Protein AF-A0AA38FS09-F1 (afdb_monomer_lite)

Structure (mmCIF, N/CA/C/O backbone):
data_AF-A0AA38FS09-F1
#
_entry.id   AF-A0AA38FS09-F1
#
loop_
_atom_site.group_PDB
_atom_site.id
_atom_site.type_symbol
_atom_site.label_atom_id
_atom_site.label_alt_id
_atom_site.label_comp_id
_atom_site.label_asym_id
_atom_site.label_entity_id
_atom_site.label_seq_id
_atom_site.pdbx_PDB_ins_code
_atom_site.Cartn_x
_atom_site.Cartn_y
_atom_site.Cartn_z
_atom_site.occupancy
_atom_site.B_iso_or_equiv
_atom_site.auth_seq_id
_atom_site.auth_comp_id
_atom_site.auth_asym_id
_atom_site.auth_atom_id
_atom_site.pdbx_PDB_model_num
ATOM 1 N N . THR A 1 1 ? 41.201 16.207 -33.630 1.00 35.94 1 THR A N 1
ATOM 2 C CA . THR A 1 1 ? 41.699 15.392 -32.500 1.00 35.94 1 THR A CA 1
ATOM 3 C C . THR A 1 1 ? 40.948 14.075 -32.525 1.00 35.94 1 THR A C 1
ATOM 5 O O . THR A 1 1 ? 39.749 14.076 -32.287 1.00 35.94 1 THR A O 1
ATOM 8 N N . LYS A 1 2 ? 41.581 12.977 -32.962 1.00 29.02 2 LYS A N 1
ATOM 9 C CA . LYS A 1 2 ? 40.953 11.645 -32.930 1.00 29.02 2 LYS A CA 1
ATOM 10 C C . LYS A 1 2 ? 41.025 11.153 -31.488 1.00 29.02 2 LYS A C 1
ATOM 12 O O . LYS A 1 2 ? 42.117 10.882 -31.005 1.00 29.02 2 LYS A O 1
ATOM 17 N N . TYR A 1 3 ? 39.890 11.094 -30.799 1.00 37.50 3 TYR A N 1
ATOM 18 C CA . TYR A 1 3 ? 39.812 10.456 -29.490 1.00 37.50 3 TYR A CA 1
ATOM 19 C C . TYR A 1 3 ? 40.022 8.951 -29.692 1.00 37.50 3 TYR A C 1
ATOM 21 O O . TYR A 1 3 ? 39.142 8.259 -30.200 1.00 37.50 3 TYR A O 1
ATOM 29 N N . GLY A 1 4 ? 41.225 8.467 -29.378 1.00 34.97 4 GLY A N 1
ATOM 30 C CA . GLY A 1 4 ? 41.538 7.044 -29.356 1.00 34.97 4 GLY A CA 1
ATOM 31 C C . GLY A 1 4 ? 40.827 6.403 -28.172 1.00 34.97 4 GLY A C 1
ATOM 32 O O . GLY A 1 4 ? 41.301 6.494 -27.046 1.00 34.97 4 GLY A O 1
ATOM 33 N N . CYS A 1 5 ? 39.666 5.795 -28.411 1.00 43.59 5 CYS A N 1
ATOM 34 C CA . CYS A 1 5 ? 39.076 4.872 -27.446 1.00 43.59 5 CYS A CA 1
ATOM 35 C C . CYS A 1 5 ? 39.876 3.570 -27.493 1.00 43.59 5 CYS A C 1
ATOM 37 O O . CYS A 1 5 ? 39.522 2.639 -28.213 1.00 43.59 5 CYS A O 1
ATOM 39 N N . GLU A 1 6 ? 40.988 3.527 -26.765 1.00 41.22 6 GLU A N 1
ATOM 40 C CA . GLU A 1 6 ? 41.698 2.280 -26.513 1.00 41.22 6 GLU A CA 1
ATOM 41 C C . GLU A 1 6 ? 40.953 1.474 -25.446 1.00 41.22 6 GLU A C 1
ATOM 43 O O . GLU A 1 6 ? 40.481 1.992 -24.432 1.00 41.22 6 GLU A O 1
ATOM 48 N N . ARG A 1 7 ? 40.807 0.178 -25.713 1.00 41.72 7 ARG A N 1
ATOM 49 C CA . ARG A 1 7 ? 40.156 -0.783 -24.826 1.00 41.72 7 ARG A CA 1
ATOM 50 C C . ARG A 1 7 ? 41.040 -0.959 -23.590 1.00 41.72 7 ARG A C 1
ATOM 52 O O . ARG A 1 7 ? 42.171 -1.407 -23.736 1.00 41.72 7 ARG A O 1
ATOM 59 N N . ILE A 1 8 ? 40.546 -0.638 -22.392 1.00 52.41 8 ILE A N 1
ATOM 60 C CA . ILE A 1 8 ? 41.299 -0.860 -21.146 1.00 52.41 8 ILE A CA 1
ATOM 61 C C . ILE A 1 8 ? 41.302 -2.371 -20.852 1.00 52.41 8 ILE A C 1
ATOM 63 O O . ILE A 1 8 ? 40.232 -2.923 -20.553 1.00 52.41 8 ILE A O 1
ATOM 67 N N . PRO A 1 9 ? 42.454 -3.064 -20.932 1.00 39.12 9 PRO A N 1
ATOM 68 C CA . PRO A 1 9 ? 42.538 -4.486 -20.610 1.00 39.12 9 PRO A CA 1
ATOM 69 C C . PRO A 1 9 ? 42.157 -4.705 -19.138 1.00 39.12 9 PRO A C 1
ATOM 71 O O . PRO A 1 9 ? 42.524 -3.903 -18.285 1.00 39.12 9 PRO A O 1
ATOM 74 N N . ASN A 1 10 ? 41.421 -5.778 -18.832 1.00 43.34 10 ASN A N 1
ATOM 75 C CA . ASN A 1 10 ? 40.881 -6.111 -17.498 1.00 43.34 10 ASN A CA 1
ATOM 76 C C . ASN A 1 10 ? 39.724 -5.234 -16.976 1.00 43.34 10 ASN A C 1
ATOM 78 O O . ASN A 1 10 ? 39.315 -5.390 -15.824 1.00 43.34 10 ASN A O 1
ATOM 82 N N . SER A 1 11 ? 39.137 -4.356 -17.797 1.00 52.09 11 SER A N 1
ATOM 83 C CA . SER A 1 11 ? 37.862 -3.720 -17.435 1.00 52.09 11 SER A CA 1
ATOM 84 C C . SER A 1 11 ? 36.717 -4.742 -17.521 1.00 52.09 11 SER A C 1
ATOM 86 O O . SER A 1 11 ? 36.547 -5.429 -18.531 1.00 52.09 11 SER A O 1
ATOM 88 N N . ARG A 1 12 ? 35.960 -4.893 -16.425 1.00 48.75 12 ARG A N 1
ATOM 89 C CA . ARG A 1 12 ? 34.797 -5.794 -16.342 1.00 48.75 12 ARG A CA 1
ATOM 90 C C . ARG A 1 12 ? 33.833 -5.510 -17.500 1.00 48.75 12 ARG A C 1
ATOM 92 O O . ARG A 1 12 ? 33.643 -4.354 -17.872 1.00 48.75 12 ARG A O 1
ATOM 99 N N . SER A 1 13 ? 33.226 -6.558 -18.055 1.00 54.25 13 SER A N 1
ATOM 100 C CA . SER A 1 13 ? 32.167 -6.482 -19.068 1.00 54.25 13 SER A CA 1
ATOM 101 C C . SER A 1 13 ? 31.002 -5.649 -18.535 1.00 54.25 13 SER A C 1
ATOM 103 O O . SER A 1 13 ? 30.185 -6.123 -17.746 1.00 54.25 13 SER A O 1
ATOM 105 N N . LEU A 1 14 ? 30.980 -4.371 -18.906 1.00 55.97 14 LEU A N 1
ATOM 106 C CA . LEU A 1 14 ? 29.965 -3.425 -18.472 1.00 55.97 14 LEU A CA 1
ATOM 107 C C . LEU A 1 14 ? 28.802 -3.537 -19.456 1.00 55.97 14 LEU A C 1
ATOM 109 O O . LEU A 1 14 ? 28.908 -3.080 -20.591 1.00 55.97 14 LEU A O 1
ATOM 113 N N . HIS A 1 15 ? 27.730 -4.213 -19.052 1.00 57.59 15 HIS A N 1
ATOM 114 C CA . HIS A 1 15 ? 26.522 -4.324 -19.866 1.00 57.59 15 HIS A CA 1
ATOM 115 C C . HIS A 1 15 ? 25.794 -2.979 -19.885 1.00 57.59 15 HIS A C 1
ATOM 117 O O . HIS A 1 15 ? 25.591 -2.359 -18.840 1.00 57.59 15 HIS A O 1
ATOM 123 N N . SER A 1 16 ? 25.405 -2.526 -21.074 1.00 64.75 16 SER A N 1
ATOM 124 C CA . SER A 1 16 ? 24.558 -1.344 -21.231 1.00 64.75 16 SER A CA 1
ATOM 125 C C . SER A 1 16 ? 23.113 -1.765 -21.429 1.00 64.75 16 SER A C 1
ATOM 127 O O . SER A 1 16 ? 22.844 -2.687 -22.196 1.00 64.75 16 SER A O 1
ATOM 129 N N . LEU A 1 17 ? 22.196 -1.047 -20.786 1.00 63.66 17 LEU A N 1
ATOM 130 C CA . LEU A 1 17 ? 20.755 -1.248 -20.891 1.00 63.66 17 LEU A CA 1
ATOM 131 C C . LEU A 1 17 ? 20.111 0.002 -21.490 1.00 63.66 17 LEU A C 1
ATOM 133 O O . LEU A 1 17 ? 20.422 1.121 -21.083 1.00 63.66 17 LEU A O 1
ATOM 137 N N . MET A 1 18 ? 19.206 -0.200 -22.441 1.00 66.31 18 MET A N 1
ATOM 138 C CA . MET A 1 18 ? 18.333 0.840 -22.975 1.00 66.31 18 MET A CA 1
ATOM 139 C C . MET A 1 18 ? 16.893 0.331 -22.961 1.00 66.31 18 MET A C 1
ATOM 141 O O . MET A 1 18 ? 16.600 -0.738 -23.502 1.00 66.31 18 MET A O 1
ATOM 145 N N . THR A 1 19 ? 16.001 1.102 -22.347 1.00 57.88 19 THR A N 1
ATOM 146 C CA . THR A 1 19 ? 14.561 0.843 -22.357 1.00 57.88 19 THR A CA 1
ATOM 147 C C . THR A 1 19 ? 13.942 1.471 -23.606 1.00 57.88 19 THR A C 1
ATOM 149 O O . THR A 1 19 ? 14.277 2.600 -23.969 1.00 57.88 19 THR A O 1
ATOM 152 N N . MET A 1 20 ? 13.076 0.728 -24.298 1.00 56.00 20 MET A N 1
ATOM 153 C CA . MET A 1 20 ? 12.250 1.263 -25.385 1.00 56.00 20 MET A CA 1
ATOM 154 C C . MET A 1 20 ? 10.803 1.458 -24.918 1.00 56.00 20 MET A C 1
ATOM 156 O O . MET A 1 20 ? 10.372 0.863 -23.935 1.00 56.00 20 MET A O 1
ATOM 160 N N . ASP A 1 21 ? 10.108 2.367 -25.601 1.00 47.03 21 ASP A N 1
ATOM 161 C CA . ASP A 1 21 ? 8.844 2.986 -25.200 1.00 47.03 21 ASP A CA 1
ATOM 162 C C . ASP A 1 21 ? 7.653 2.005 -25.058 1.00 47.03 21 ASP A C 1
ATOM 164 O O . ASP A 1 21 ? 7.569 0.968 -25.719 1.00 47.03 21 ASP A O 1
ATOM 168 N N . SER A 1 22 ? 6.743 2.428 -24.178 1.00 49.75 22 SER A N 1
ATOM 169 C CA . SER A 1 22 ? 5.449 1.961 -23.639 1.00 49.75 22 SER A CA 1
ATOM 170 C C . SER A 1 22 ? 4.641 0.790 -24.232 1.00 49.75 22 SER A C 1
ATOM 172 O O . SER A 1 22 ? 3.751 0.315 -23.526 1.00 49.75 22 SER A O 1
ATOM 174 N N . ASN A 1 23 ? 4.912 0.282 -25.436 1.00 52.94 23 ASN A N 1
ATOM 175 C CA . ASN A 1 23 ? 4.081 -0.757 -26.072 1.00 52.94 23 ASN A CA 1
ATOM 176 C C . ASN A 1 23 ? 4.762 -2.120 -26.246 1.00 52.94 23 ASN A C 1
ATOM 178 O O . ASN A 1 23 ? 4.067 -3.104 -26.484 1.00 52.94 23 ASN A O 1
ATOM 182 N N . ASN A 1 24 ? 6.088 -2.203 -26.114 1.00 54.22 24 ASN A N 1
ATOM 183 C CA . ASN A 1 24 ? 6.824 -3.461 -26.230 1.00 54.22 24 ASN A CA 1
ATOM 184 C C . ASN A 1 24 ? 7.718 -3.643 -25.003 1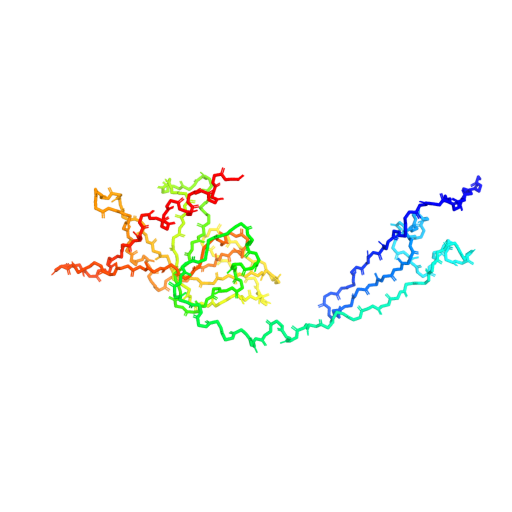.00 54.22 24 ASN A C 1
ATOM 186 O O . ASN A 1 24 ? 8.630 -2.851 -24.771 1.00 54.22 24 ASN A O 1
ATOM 190 N N . TRP A 1 25 ? 7.473 -4.699 -24.225 1.00 63.00 25 TRP A N 1
ATOM 191 C CA . TRP A 1 25 ? 8.302 -5.106 -23.089 1.00 63.00 25 TRP A CA 1
ATOM 192 C C . TRP A 1 25 ? 9.645 -5.659 -23.588 1.00 63.00 25 TRP A C 1
ATOM 194 O O . TRP A 1 25 ? 9.911 -6.849 -23.518 1.00 63.00 25 TRP A O 1
ATOM 204 N N . THR A 1 26 ? 10.492 -4.821 -24.176 1.00 64.81 26 THR A N 1
ATOM 205 C CA . THR A 1 26 ? 11.798 -5.223 -24.716 1.00 64.81 26 THR A CA 1
ATOM 206 C C . THR A 1 26 ? 12.880 -4.313 -24.162 1.00 64.81 26 THR A C 1
ATOM 208 O O . THR A 1 26 ? 12.755 -3.088 -24.227 1.00 64.81 26 THR A O 1
ATOM 211 N N . ILE A 1 27 ? 13.966 -4.903 -23.668 1.00 71.88 27 ILE A N 1
ATOM 212 C CA . ILE A 1 27 ? 15.184 -4.170 -23.313 1.00 71.88 27 ILE A CA 1
ATOM 213 C C . ILE A 1 27 ? 16.227 -4.384 -24.400 1.00 71.88 27 ILE A C 1
ATOM 215 O O . ILE A 1 27 ? 16.401 -5.488 -24.910 1.00 71.88 27 ILE A O 1
ATOM 219 N N . CYS A 1 28 ? 16.937 -3.327 -24.771 1.00 72.81 28 CYS A N 1
ATOM 220 C CA . CYS A 1 28 ? 18.112 -3.456 -25.620 1.00 72.81 28 CYS A CA 1
ATOM 221 C C . CYS A 1 28 ? 19.345 -3.590 -24.727 1.00 72.81 28 CYS A C 1
ATOM 223 O O . CYS A 1 28 ? 19.579 -2.745 -23.860 1.00 72.81 28 CYS A O 1
ATOM 225 N N . THR A 1 29 ? 20.142 -4.630 -24.952 1.00 76.25 29 THR A N 1
ATOM 226 C CA . THR A 1 29 ? 21.402 -4.878 -24.249 1.00 76.25 29 THR A CA 1
ATOM 227 C C . THR A 1 29 ? 22.565 -4.892 -25.227 1.00 76.25 29 THR A C 1
ATOM 229 O O . THR A 1 29 ? 22.413 -5.256 -26.391 1.00 76.25 29 THR A O 1
ATOM 232 N N . ARG A 1 30 ? 23.750 -4.485 -24.778 1.00 75.06 30 ARG A N 1
ATOM 233 C CA . ARG A 1 30 ? 24.996 -4.755 -25.502 1.00 75.06 30 ARG A CA 1
ATOM 234 C C . ARG A 1 30 ? 26.172 -4.822 -24.551 1.00 75.06 30 ARG A C 1
ATOM 236 O O . ARG A 1 30 ? 26.132 -4.267 -23.449 1.00 75.06 30 ARG A O 1
ATOM 243 N N . ASP A 1 31 ? 27.235 -5.439 -25.037 1.00 72.38 31 ASP A N 1
ATOM 244 C CA . ASP A 1 31 ? 28.512 -5.447 -24.349 1.00 72.38 31 ASP A CA 1
ATOM 245 C C . ASP A 1 31 ? 29.188 -4.087 -24.535 1.00 72.38 31 ASP A C 1
ATOM 247 O O . ASP A 1 31 ? 29.456 -3.664 -25.664 1.00 72.38 31 ASP A O 1
ATOM 251 N N . TYR A 1 32 ? 29.498 -3.449 -23.407 1.00 70.69 32 TYR A N 1
ATOM 252 C CA . TYR A 1 32 ? 30.196 -2.173 -23.278 1.00 70.69 32 TYR A CA 1
ATOM 253 C C . TYR A 1 32 ? 29.385 -0.925 -23.663 1.00 70.69 32 TYR A C 1
ATOM 255 O O . TYR A 1 32 ? 28.801 -0.790 -24.742 1.00 70.69 32 TYR A O 1
ATOM 263 N N . SER A 1 33 ? 29.436 0.063 -22.769 1.00 71.69 33 SER A N 1
ATOM 264 C CA . SER A 1 33 ? 28.882 1.396 -23.004 1.00 71.69 33 SER A CA 1
ATOM 265 C C . SER A 1 33 ? 29.754 2.185 -23.978 1.00 71.69 33 SER A C 1
ATOM 267 O O . SER A 1 33 ? 30.977 2.206 -23.866 1.00 71.69 33 SER A O 1
ATOM 269 N N . CYS A 1 34 ? 29.117 2.888 -24.915 1.00 74.31 34 CYS A N 1
ATOM 270 C CA . CYS A 1 34 ? 29.774 3.840 -25.805 1.00 74.31 34 CYS A CA 1
ATOM 271 C C . CYS A 1 34 ? 29.197 5.236 -25.565 1.00 74.31 34 CYS A C 1
ATOM 273 O O . CYS A 1 34 ? 27.981 5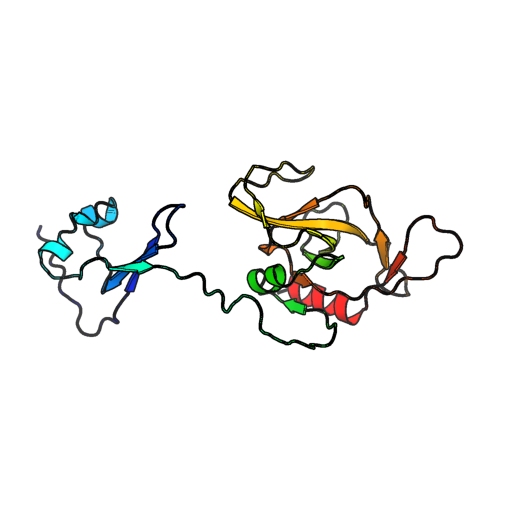.413 -25.609 1.00 74.31 34 CYS A O 1
ATOM 275 N N . PHE A 1 35 ? 30.082 6.216 -25.388 1.00 77.56 35 PHE A N 1
ATOM 276 C CA . PHE A 1 35 ? 29.753 7.626 -25.156 1.00 77.56 35 PHE A CA 1
ATOM 277 C C . PHE A 1 35 ? 30.157 8.516 -26.342 1.00 77.56 35 PHE A C 1
ATOM 279 O O . PHE A 1 35 ? 30.476 9.689 -26.175 1.00 77.56 35 PHE A O 1
ATOM 286 N N . CYS A 1 36 ? 30.201 7.957 -27.557 1.00 77.38 36 CYS A N 1
ATOM 287 C CA . CYS A 1 36 ? 30.419 8.764 -28.757 1.00 77.38 36 CYS A CA 1
ATOM 288 C C . CYS A 1 36 ? 29.268 9.764 -28.957 1.00 77.38 36 CYS A C 1
ATOM 290 O O . CYS A 1 36 ? 28.176 9.565 -28.424 1.00 77.38 36 CYS A O 1
ATOM 292 N N . TYR A 1 37 ? 29.508 10.807 -29.752 1.00 77.62 37 TYR A N 1
ATOM 293 C CA . TYR A 1 37 ? 28.532 11.867 -30.024 1.00 77.62 37 TYR A CA 1
ATOM 294 C C . TYR A 1 37 ? 27.146 11.320 -30.409 1.00 77.62 37 TYR A C 1
ATOM 296 O O . TYR A 1 37 ? 26.148 11.705 -29.807 1.00 77.62 37 TYR A O 1
ATOM 304 N N . GLU A 1 38 ? 27.093 10.335 -31.308 1.00 81.31 38 GLU A N 1
ATOM 305 C CA . GLU A 1 38 ? 25.829 9.718 -31.731 1.00 81.31 38 GLU A CA 1
ATOM 306 C C . GLU A 1 38 ? 25.112 8.988 -30.587 1.00 81.31 38 GLU A C 1
ATOM 308 O O . GLU A 1 38 ? 23.904 9.126 -30.417 1.00 81.31 38 GLU A O 1
ATOM 313 N N . CYS A 1 39 ? 25.851 8.268 -29.735 1.00 75.56 39 CYS A N 1
ATOM 314 C CA . CYS A 1 39 ? 25.272 7.610 -28.560 1.00 75.56 39 CYS A CA 1
ATOM 315 C C . CYS A 1 39 ? 24.735 8.617 -27.533 1.00 75.56 39 CYS A C 1
ATOM 317 O O . CYS A 1 39 ? 23.698 8.359 -26.926 1.00 75.56 39 CYS A O 1
ATOM 319 N N . MET A 1 40 ? 25.418 9.750 -27.339 1.00 74.81 40 MET A N 1
ATOM 320 C CA . MET A 1 40 ? 24.969 10.816 -26.434 1.00 74.81 40 MET A CA 1
ATOM 321 C C . MET A 1 40 ? 23.683 11.488 -26.937 1.00 74.81 40 MET A C 1
ATOM 323 O O . MET A 1 40 ? 22.845 11.881 -26.130 1.00 74.81 40 MET A O 1
ATOM 327 N N . ASN A 1 41 ? 23.495 11.552 -28.260 1.00 78.38 41 ASN A N 1
ATOM 328 C CA . ASN A 1 41 ? 22.306 12.115 -28.908 1.00 78.38 41 ASN A CA 1
ATOM 329 C C . ASN A 1 41 ? 21.213 11.081 -29.222 1.00 78.38 41 ASN A C 1
ATOM 331 O O . ASN A 1 41 ? 20.249 11.404 -29.911 1.00 78.38 41 ASN A O 1
ATOM 335 N N . LYS A 1 42 ? 21.331 9.852 -28.701 1.00 77.75 42 LYS A N 1
ATOM 336 C CA . LYS A 1 42 ? 20.381 8.743 -28.916 1.00 77.75 42 LYS A CA 1
ATOM 337 C C . LYS A 1 42 ? 20.296 8.225 -30.365 1.00 77.75 42 LYS A C 1
ATOM 339 O O . LYS A 1 42 ? 19.422 7.421 -30.679 1.00 77.75 42 LYS A O 1
ATOM 344 N N . SER A 1 43 ? 21.246 8.589 -31.226 1.00 80.50 43 SER A N 1
ATOM 345 C CA . SER A 1 43 ? 21.404 8.084 -32.599 1.00 80.50 43 SER A CA 1
ATOM 346 C C . SER A 1 43 ? 22.202 6.772 -32.620 1.00 80.50 43 SER A C 1
ATOM 348 O O . SER A 1 43 ? 23.282 6.665 -33.200 1.00 80.50 43 SER A O 1
ATOM 350 N N . TYR A 1 44 ? 21.705 5.740 -31.934 1.00 77.94 44 TYR A N 1
ATOM 351 C CA . TYR A 1 44 ? 22.484 4.521 -31.671 1.00 77.94 44 TYR A CA 1
ATOM 352 C C . TYR A 1 44 ? 22.852 3.714 -32.922 1.00 77.94 44 TYR A C 1
ATOM 354 O O . TYR A 1 44 ? 23.921 3.107 -32.946 1.00 77.94 44 TYR A O 1
ATOM 362 N N . SER A 1 45 ? 22.015 3.743 -33.962 1.00 79.88 45 SER A N 1
ATOM 363 C CA . SER A 1 45 ? 22.292 3.124 -35.268 1.00 79.88 45 SER A CA 1
ATOM 364 C C . SER A 1 45 ? 23.500 3.740 -35.978 1.00 79.88 45 SER A C 1
ATOM 366 O O . SER A 1 45 ? 24.092 3.117 -36.857 1.00 79.88 45 SER A O 1
ATOM 368 N N . GLU A 1 46 ? 23.895 4.953 -35.589 1.00 81.31 46 GLU A N 1
ATOM 369 C CA . GLU A 1 46 ? 25.018 5.673 -36.184 1.00 81.31 46 GLU A CA 1
ATOM 370 C C . GLU A 1 46 ? 26.297 5.590 -35.344 1.00 81.31 46 GLU A C 1
ATOM 372 O O . GLU A 1 46 ? 27.309 6.194 -35.706 1.00 81.31 46 GLU A O 1
ATOM 377 N N . CYS A 1 47 ? 26.289 4.790 -34.270 1.00 80.50 47 CYS A N 1
ATOM 378 C CA . CYS A 1 47 ? 27.393 4.651 -33.328 1.00 80.50 47 CYS A CA 1
ATOM 379 C C . CYS A 1 47 ? 28.741 4.397 -34.027 1.00 80.50 47 CYS A C 1
ATOM 381 O O . CYS A 1 47 ? 29.004 3.326 -34.579 1.00 80.50 47 CYS A O 1
ATOM 383 N N . ASN A 1 48 ? 29.652 5.370 -33.929 1.00 79.31 48 ASN A N 1
ATOM 384 C CA . ASN A 1 48 ? 30.980 5.263 -34.536 1.00 79.31 48 ASN A CA 1
ATOM 385 C C . ASN A 1 48 ? 31.805 4.121 -33.932 1.00 79.31 48 ASN A C 1
ATOM 387 O O . ASN A 1 48 ? 32.507 3.417 -34.651 1.00 79.31 48 ASN A O 1
ATOM 391 N N . SER A 1 49 ? 31.695 3.884 -32.622 1.00 77.44 49 SER A N 1
ATOM 392 C CA . SER A 1 49 ? 32.399 2.770 -31.978 1.00 77.44 49 SER A CA 1
ATOM 393 C C . SER A 1 49 ? 31.897 1.404 -32.449 1.00 77.44 49 SER A C 1
ATOM 395 O O . SER A 1 49 ? 32.692 0.471 -32.499 1.00 77.44 49 SER A O 1
ATOM 397 N N . GLN A 1 50 ? 30.619 1.287 -32.827 1.00 78.88 50 GLN A N 1
ATOM 398 C CA . GLN A 1 50 ? 30.075 0.068 -33.429 1.00 78.88 50 GLN A CA 1
ATOM 399 C C . GLN A 1 50 ? 30.618 -0.114 -34.850 1.00 78.88 50 GLN A C 1
ATOM 401 O O . GLN A 1 50 ? 31.120 -1.185 -35.176 1.00 78.88 50 GLN A O 1
ATOM 406 N N . LYS A 1 51 ? 30.618 0.949 -35.670 1.00 79.88 51 LYS A N 1
ATOM 407 C CA . LYS A 1 51 ? 31.191 0.927 -37.033 1.00 79.88 51 LYS A CA 1
ATOM 408 C C . LYS A 1 51 ? 32.663 0.501 -37.050 1.00 79.88 51 LYS A C 1
ATOM 410 O O . LYS A 1 51 ? 33.111 -0.137 -37.996 1.00 79.88 51 LYS A O 1
ATOM 415 N N . HIS A 1 52 ? 33.412 0.849 -36.006 1.00 77.94 52 HIS A N 1
ATOM 416 C CA . HIS A 1 52 ? 34.818 0.476 -35.847 1.00 77.94 52 HIS A CA 1
ATOM 417 C C . HIS A 1 52 ? 35.041 -0.850 -35.095 1.00 77.94 52 HIS A C 1
ATOM 419 O O . HIS A 1 52 ? 36.189 -1.223 -34.866 1.00 77.94 52 HIS A O 1
ATOM 425 N N . GLY A 1 53 ? 33.978 -1.567 -34.714 1.00 73.19 53 GLY A N 1
ATOM 426 C CA . GLY A 1 53 ? 34.066 -2.872 -34.050 1.00 73.19 53 GLY A CA 1
ATOM 427 C C . GLY A 1 53 ? 34.546 -2.829 -32.595 1.00 73.19 53 GLY A C 1
ATOM 428 O O . GLY A 1 53 ? 34.946 -3.855 -32.051 1.00 73.19 53 GLY A O 1
ATOM 429 N N . TYR A 1 54 ? 34.529 -1.661 -31.948 1.00 73.25 54 TYR A N 1
ATOM 430 C CA . TYR A 1 54 ? 34.934 -1.513 -30.545 1.00 73.25 54 TYR A CA 1
ATOM 431 C C . TYR A 1 54 ? 33.841 -1.927 -29.557 1.00 73.25 54 TYR A C 1
ATOM 433 O O . TYR A 1 54 ? 34.149 -2.297 -28.426 1.00 73.25 54 TYR A O 1
ATOM 441 N N . VAL A 1 55 ? 32.576 -1.855 -29.976 1.00 77.06 55 VAL A N 1
ATOM 442 C CA . VAL A 1 55 ? 31.412 -2.315 -29.209 1.00 77.06 55 VAL A CA 1
ATOM 443 C C . VAL A 1 55 ? 30.529 -3.194 -30.085 1.00 77.06 55 VAL A C 1
ATOM 445 O O . VAL A 1 55 ? 30.520 -3.041 -31.308 1.00 77.06 55 VAL A O 1
ATOM 448 N N . GLY A 1 56 ? 29.799 -4.113 -29.454 1.00 76.62 56 GLY A N 1
ATOM 449 C CA . GLY A 1 56 ? 28.855 -4.988 -30.143 1.00 76.62 56 GLY A CA 1
ATOM 450 C C . GLY A 1 56 ? 27.576 -4.271 -30.578 1.00 76.62 56 GLY A C 1
ATOM 451 O O . GLY A 1 56 ? 27.305 -3.130 -30.189 1.00 76.62 56 GLY A O 1
ATOM 452 N N . GLU A 1 57 ? 26.775 -4.969 -31.379 1.00 79.75 57 GLU A N 1
ATOM 453 C CA . GLU A 1 57 ? 25.431 -4.521 -31.740 1.00 79.75 57 GLU A CA 1
ATOM 454 C C . GLU A 1 57 ? 24.485 -4.571 -30.536 1.00 79.75 57 GLU A C 1
ATOM 456 O O . GLU A 1 57 ? 24.660 -5.370 -29.612 1.00 79.75 57 GLU A O 1
ATOM 461 N N . TRP A 1 58 ? 23.455 -3.725 -30.567 1.00 79.75 58 TRP A N 1
ATOM 462 C CA . TRP A 1 58 ? 22.351 -3.821 -29.623 1.00 79.75 58 TRP A CA 1
ATOM 463 C C . TRP A 1 58 ? 21.526 -5.072 -29.901 1.00 79.75 58 TRP A C 1
ATOM 465 O O . TRP A 1 58 ? 21.036 -5.278 -31.009 1.00 79.75 58 TRP A O 1
ATOM 475 N N . LYS A 1 59 ? 21.342 -5.883 -28.867 1.00 80.31 59 LYS A N 1
ATOM 476 C CA . LYS A 1 59 ? 20.484 -7.059 -28.871 1.00 80.31 59 LYS A CA 1
ATOM 477 C C . LYS A 1 59 ? 19.182 -6.706 -28.182 1.00 80.31 59 LYS A C 1
ATOM 479 O O . LYS A 1 59 ? 19.189 -6.225 -27.053 1.00 80.31 59 LYS A O 1
ATOM 484 N N . GLN A 1 60 ? 18.066 -6.954 -28.850 1.00 79.00 60 GLN A N 1
ATOM 485 C CA . GLN A 1 60 ? 16.761 -6.868 -28.211 1.00 79.00 60 GLN A CA 1
ATOM 486 C C . GLN A 1 60 ? 16.524 -8.146 -27.415 1.00 79.00 60 GLN A C 1
ATOM 488 O O . GLN A 1 60 ? 16.588 -9.247 -27.957 1.00 79.00 60 GLN A O 1
ATOM 493 N N . VAL A 1 61 ? 16.264 -7.985 -26.127 1.00 76.00 61 VAL A N 1
ATOM 494 C CA . VAL A 1 61 ? 15.840 -9.056 -25.238 1.00 76.00 61 VAL A CA 1
ATOM 495 C C . VAL A 1 61 ? 14.375 -8.787 -24.902 1.00 76.00 61 VAL A C 1
ATOM 497 O O . VAL A 1 61 ? 14.081 -7.756 -24.285 1.00 76.00 61 VAL A O 1
ATOM 500 N N . PRO A 1 62 ? 13.440 -9.652 -25.331 1.00 70.00 62 PRO A N 1
ATOM 501 C CA . PRO A 1 62 ? 12.068 -9.561 -24.868 1.00 70.00 62 PRO A CA 1
ATOM 502 C C . PRO A 1 62 ? 12.044 -9.845 -23.368 1.00 70.00 62 PRO A C 1
ATOM 504 O O . PRO A 1 62 ? 12.579 -10.851 -22.903 1.00 70.00 62 PRO A O 1
ATOM 507 N N . LEU A 1 63 ? 11.438 -8.939 -22.614 1.00 63.78 63 LEU A N 1
ATOM 508 C CA . LEU A 1 63 ? 11.016 -9.209 -21.256 1.00 63.78 63 LEU A CA 1
ATOM 509 C C . LEU A 1 63 ? 9.770 -10.078 -21.377 1.00 63.78 63 LEU A C 1
ATOM 511 O O . LEU A 1 63 ? 8.689 -9.612 -21.737 1.00 63.78 63 LEU A O 1
ATOM 515 N N . VAL A 1 64 ? 9.952 -11.368 -21.137 1.00 61.09 64 VAL A N 1
ATOM 516 C CA . VAL A 1 64 ? 8.826 -12.259 -20.899 1.00 61.09 64 VAL A CA 1
ATOM 517 C C . VAL A 1 64 ? 8.303 -11.879 -19.520 1.00 61.09 64 VAL A C 1
ATOM 519 O O . VAL A 1 64 ? 9.072 -11.870 -18.558 1.00 61.09 64 VAL A O 1
ATOM 522 N N . VAL A 1 65 ? 7.030 -11.488 -19.437 1.00 53.47 65 VAL A N 1
ATOM 523 C CA . VAL A 1 65 ? 6.346 -11.455 -18.145 1.00 53.47 65 VAL A CA 1
ATOM 524 C C . VAL A 1 65 ? 6.360 -12.896 -17.680 1.00 53.47 65 VAL A C 1
ATOM 526 O O . VAL A 1 65 ? 5.797 -13.765 -18.342 1.00 53.47 65 VAL A O 1
ATOM 529 N N . ASP A 1 66 ? 7.134 -13.164 -16.640 1.00 46.69 66 ASP A N 1
ATOM 530 C CA . ASP A 1 66 ? 7.194 -14.494 -16.085 1.00 46.69 66 ASP A CA 1
ATOM 531 C C . ASP A 1 66 ? 5.853 -14.755 -15.401 1.00 46.69 66 ASP A C 1
ATOM 533 O O . ASP A 1 66 ? 5.623 -14.324 -14.272 1.00 46.69 66 ASP A O 1
ATOM 537 N N . ASP A 1 67 ? 4.945 -15.422 -16.111 1.00 45.22 67 ASP A N 1
ATOM 538 C CA . ASP A 1 67 ? 3.669 -15.861 -15.550 1.00 45.22 67 ASP A CA 1
ATOM 539 C C . ASP A 1 67 ? 3.886 -16.875 -14.409 1.00 45.22 67 ASP A C 1
ATOM 541 O O . ASP A 1 67 ? 2.934 -17.200 -13.711 1.00 45.22 67 ASP A O 1
ATOM 545 N N . THR A 1 68 ? 5.123 -17.332 -14.138 1.00 47.22 68 THR A N 1
ATOM 546 C CA . THR A 1 68 ? 5.437 -18.085 -12.908 1.00 47.22 68 THR A CA 1
ATOM 547 C C . THR A 1 68 ? 5.561 -17.214 -11.652 1.00 47.22 68 THR A C 1
ATOM 549 O O . THR A 1 68 ? 5.599 -17.749 -10.547 1.00 47.22 68 THR A O 1
ATOM 552 N N . TYR A 1 69 ? 5.495 -15.882 -11.777 1.00 41.78 69 TYR A N 1
ATOM 553 C CA . TYR A 1 69 ? 5.119 -14.991 -10.667 1.00 41.78 69 TYR A CA 1
ATOM 554 C C . TYR A 1 69 ? 3.594 -14.806 -10.546 1.00 41.78 69 TYR A C 1
ATOM 556 O O . TYR A 1 69 ? 3.119 -13.908 -9.852 1.00 41.78 69 TYR A O 1
ATOM 564 N N . GLY A 1 70 ? 2.813 -15.665 -11.202 1.00 44.97 70 GLY A N 1
ATOM 565 C CA . GLY A 1 70 ? 1.395 -15.856 -10.957 1.00 44.97 70 GLY A CA 1
ATOM 566 C C . GLY A 1 70 ? 1.124 -17.299 -10.542 1.00 44.97 70 GLY A C 1
ATOM 567 O O . GLY A 1 70 ? 1.212 -18.201 -11.361 1.00 44.97 70 GLY A O 1
ATOM 568 N N . SER A 1 71 ? 0.700 -17.482 -9.288 1.00 46.81 71 SER A N 1
ATOM 569 C CA . SER A 1 71 ? -0.013 -18.679 -8.818 1.00 46.81 71 SER A CA 1
ATOM 570 C C . SER A 1 71 ? 0.773 -19.995 -8.876 1.00 46.81 71 SER A C 1
ATOM 572 O O . SER A 1 71 ? 0.547 -20.781 -9.783 1.00 46.81 71 SER A O 1
ATOM 574 N N . ASP A 1 72 ? 1.625 -20.264 -7.882 1.00 37.06 72 ASP A N 1
ATOM 575 C CA . ASP A 1 72 ? 1.783 -21.608 -7.273 1.00 37.06 72 ASP A CA 1
ATOM 576 C C . ASP A 1 72 ? 2.715 -21.559 -6.048 1.00 37.06 72 ASP A C 1
ATOM 578 O O . ASP A 1 72 ? 3.581 -22.404 -5.828 1.00 37.06 72 ASP A O 1
ATOM 582 N N . HIS A 1 73 ? 2.511 -20.554 -5.200 1.00 36.56 73 HIS A N 1
ATOM 583 C CA . HIS A 1 73 ? 2.803 -20.732 -3.790 1.00 36.56 73 HIS A CA 1
ATOM 584 C C . HIS A 1 73 ? 1.488 -21.162 -3.144 1.00 36.56 73 HIS A C 1
ATOM 586 O O . HIS A 1 73 ? 0.607 -20.339 -2.884 1.00 36.56 73 HIS A O 1
ATOM 592 N N . ASP A 1 74 ? 1.347 -22.477 -2.946 1.00 39.81 74 ASP A N 1
ATOM 593 C CA . ASP A 1 74 ? 0.508 -23.063 -1.895 1.00 39.81 74 ASP A CA 1
ATOM 594 C C . ASP A 1 74 ? 1.076 -22.607 -0.548 1.00 39.81 74 ASP A C 1
ATOM 596 O O . ASP A 1 74 ? 1.677 -23.352 0.223 1.00 39.81 74 ASP A O 1
ATOM 600 N N . ASP A 1 75 ? 0.959 -21.307 -0.320 1.00 41.28 75 ASP A N 1
ATOM 601 C CA . ASP A 1 75 ? 1.278 -20.670 0.922 1.00 41.28 75 ASP A CA 1
ATOM 602 C C . ASP A 1 75 ? 0.008 -20.780 1.754 1.00 41.28 75 ASP A C 1
ATOM 604 O O . ASP A 1 75 ? -0.717 -19.813 1.983 1.00 41.28 75 ASP A O 1
ATOM 608 N N . SER A 1 76 ? -0.200 -21.971 2.316 1.00 38.44 76 SER A N 1
ATOM 609 C CA . SER A 1 76 ? -0.818 -22.096 3.634 1.00 38.44 76 SER A CA 1
ATOM 610 C C . SER A 1 76 ? 0.078 -21.447 4.707 1.00 38.44 76 SER A C 1
ATOM 612 O O . SER A 1 76 ? 0.270 -22.007 5.789 1.00 38.44 76 SER A O 1
ATOM 614 N N . PHE A 1 77 ? 0.689 -20.298 4.397 1.00 44.69 77 PHE A N 1
ATOM 615 C CA . PHE A 1 77 ? 1.242 -19.416 5.394 1.00 44.69 77 PHE A CA 1
ATOM 616 C C . PHE A 1 77 ? 0.046 -19.042 6.248 1.00 44.69 77 PHE A C 1
ATOM 618 O O . PHE A 1 77 ? -0.977 -18.566 5.755 1.00 44.69 77 PHE A O 1
ATOM 625 N N . GLU A 1 78 ? 0.158 -19.366 7.528 1.00 50.91 78 GLU A N 1
ATOM 626 C CA . GLU A 1 78 ? -0.715 -18.841 8.560 1.00 50.91 78 GLU A CA 1
ATOM 627 C C . GLU A 1 78 ? -0.988 -17.356 8.272 1.00 50.91 78 GLU A C 1
ATOM 629 O O . GLU A 1 78 ? -0.095 -16.670 7.775 1.00 50.91 78 GLU A O 1
ATOM 634 N N . ASP A 1 79 ? -2.208 -16.885 8.554 1.00 59.16 79 ASP A N 1
ATOM 635 C CA . ASP A 1 79 ? -2.674 -15.494 8.423 1.00 59.16 79 ASP A CA 1
ATOM 636 C C . ASP A 1 79 ? -1.815 -14.514 9.265 1.00 59.16 79 ASP A C 1
ATOM 638 O O . ASP A 1 79 ? -2.276 -13.902 10.232 1.00 59.16 79 ASP A O 1
ATOM 642 N N . VAL A 1 80 ? -0.530 -14.400 8.942 1.00 69.94 80 VAL A N 1
ATOM 643 C CA . VAL A 1 80 ? 0.481 -13.637 9.660 1.00 69.94 80 VAL A CA 1
ATOM 644 C C . VAL A 1 80 ? 0.673 -12.326 8.910 1.00 69.94 80 VAL A C 1
ATOM 646 O O . VAL A 1 80 ? 0.946 -12.338 7.706 1.00 69.94 80 VAL A O 1
ATOM 649 N N . PRO A 1 81 ? 0.567 -11.183 9.602 1.00 76.62 81 PRO A N 1
ATOM 650 C CA . PRO A 1 81 ? 0.811 -9.891 8.991 1.00 76.62 81 PRO A CA 1
ATOM 651 C C . PRO A 1 81 ? 2.225 -9.797 8.415 1.00 76.62 81 PRO A C 1
ATOM 653 O O . PRO A 1 81 ? 3.214 -10.095 9.090 1.00 76.62 81 PRO A O 1
ATOM 656 N N . LEU A 1 82 ? 2.322 -9.326 7.174 1.00 84.94 82 LEU A N 1
ATOM 657 C CA . LEU A 1 82 ? 3.595 -9.072 6.507 1.00 84.94 82 LEU A CA 1
ATOM 658 C C . LEU A 1 82 ? 3.917 -7.588 6.619 1.00 84.94 82 LEU A C 1
ATOM 660 O O . LEU A 1 82 ? 3.148 -6.759 6.141 1.00 84.94 82 LEU A O 1
ATOM 664 N N . ILE A 1 83 ? 5.043 -7.265 7.260 1.00 86.69 83 ILE A N 1
ATOM 665 C CA . ILE A 1 83 ? 5.497 -5.898 7.552 1.00 86.69 83 ILE A CA 1
ATOM 666 C C . ILE A 1 83 ? 6.946 -5.772 7.062 1.00 86.69 83 ILE A C 1
ATOM 668 O O . ILE A 1 83 ? 7.815 -6.509 7.531 1.00 86.69 83 ILE A O 1
ATOM 672 N N . SER A 1 84 ? 7.215 -4.893 6.091 1.00 84.06 84 SER A N 1
ATOM 673 C CA . SER A 1 84 ? 8.529 -4.806 5.429 1.00 84.06 84 SER A CA 1
ATOM 674 C C . SER A 1 84 ? 8.777 -3.441 4.777 1.00 84.06 84 SER A C 1
ATOM 676 O O . SER A 1 84 ? 7.844 -2.699 4.484 1.00 84.06 84 SER A O 1
ATOM 678 N N . THR A 1 85 ? 10.051 -3.140 4.507 1.00 82.56 85 THR A N 1
ATOM 679 C CA . THR A 1 85 ? 10.499 -2.004 3.682 1.00 82.56 85 THR A CA 1
ATOM 680 C C . THR A 1 85 ? 10.558 -2.337 2.184 1.00 82.56 85 THR A C 1
ATOM 682 O O . THR A 1 85 ? 10.867 -1.468 1.374 1.00 82.56 85 THR A O 1
ATOM 685 N N . ASP A 1 86 ? 10.289 -3.586 1.787 1.00 83.50 86 ASP A N 1
ATOM 686 C CA . ASP A 1 86 ? 10.134 -3.972 0.378 1.00 83.50 86 ASP A CA 1
ATOM 687 C C . ASP A 1 86 ? 8.714 -3.640 -0.109 1.00 83.50 86 ASP A C 1
ATOM 689 O O . ASP A 1 86 ? 7.828 -4.495 -0.182 1.00 83.50 86 ASP A O 1
ATOM 693 N N 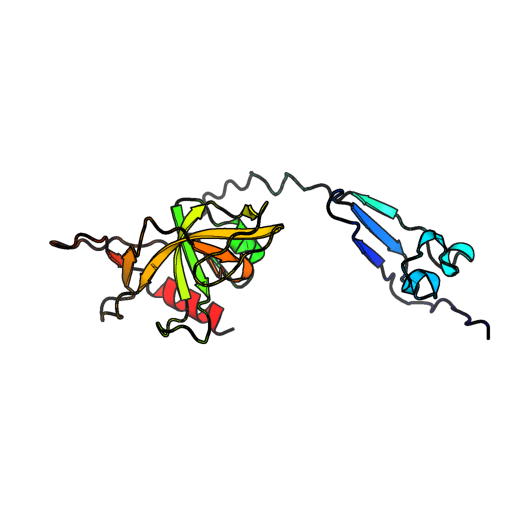. TYR A 1 87 ? 8.484 -2.355 -0.386 1.00 83.31 87 TYR A N 1
ATOM 694 C CA . TYR A 1 87 ? 7.156 -1.833 -0.714 1.00 83.31 87 TYR A CA 1
ATOM 695 C C . TYR A 1 87 ? 6.555 -2.467 -1.980 1.00 83.31 87 TYR A C 1
ATOM 697 O O . TYR A 1 87 ? 5.339 -2.662 -2.076 1.00 83.31 87 TYR A O 1
ATOM 705 N N . ASP A 1 88 ? 7.390 -2.801 -2.968 1.00 79.81 88 ASP A N 1
ATOM 706 C CA . ASP A 1 88 ? 6.927 -3.408 -4.217 1.00 79.81 88 ASP A CA 1
ATOM 707 C C . ASP A 1 88 ? 6.464 -4.848 -4.005 1.00 79.81 88 ASP A C 1
ATOM 709 O O . ASP A 1 88 ? 5.433 -5.234 -4.565 1.00 79.81 88 ASP A O 1
ATOM 713 N N . HIS A 1 89 ? 7.169 -5.612 -3.168 1.00 82.69 89 HIS A N 1
ATOM 714 C CA . HIS A 1 89 ? 6.728 -6.942 -2.771 1.00 82.69 89 HIS A CA 1
ATOM 715 C C . HIS A 1 89 ? 5.453 -6.877 -1.921 1.00 82.69 89 HIS A C 1
ATOM 717 O O . HIS A 1 89 ? 4.451 -7.492 -2.282 1.00 82.69 89 HIS A O 1
ATOM 723 N N . ILE A 1 90 ? 5.442 -6.069 -0.851 1.00 86.81 90 ILE A N 1
ATOM 724 C CA . ILE A 1 90 ? 4.299 -5.972 0.076 1.00 86.81 90 ILE A CA 1
ATOM 725 C C . ILE A 1 90 ? 3.027 -5.521 -0.642 1.00 86.81 90 ILE A C 1
ATOM 727 O O . ILE A 1 90 ? 1.966 -6.111 -0.450 1.00 86.81 90 ILE A O 1
ATOM 731 N N . SER A 1 91 ? 3.119 -4.510 -1.507 1.00 87.12 91 SER A N 1
ATOM 732 C CA . SER A 1 91 ? 1.957 -4.025 -2.259 1.00 87.12 91 SER A CA 1
ATOM 733 C C . SER A 1 91 ? 1.387 -5.054 -3.239 1.00 87.12 91 SER A C 1
ATOM 735 O O . SER A 1 91 ? 0.196 -5.001 -3.536 1.00 87.12 91 SER A O 1
ATOM 737 N N . GLY A 1 92 ? 2.207 -5.988 -3.736 1.00 87.12 92 GLY A N 1
ATOM 738 C CA . GLY A 1 92 ? 1.760 -7.103 -4.576 1.00 87.12 92 GLY A CA 1
ATOM 739 C C . GLY A 1 92 ? 1.001 -8.190 -3.811 1.00 87.12 92 GLY A C 1
ATOM 740 O O . GLY A 1 92 ? 0.282 -8.967 -4.428 1.00 87.12 92 GLY A O 1
ATOM 741 N N . LEU A 1 93 ? 1.132 -8.225 -2.483 1.00 89.38 93 LEU A N 1
ATOM 742 C CA . LEU A 1 93 ? 0.473 -9.203 -1.616 1.00 89.38 93 LEU A CA 1
ATOM 743 C C . LEU A 1 93 ? -0.845 -8.695 -1.020 1.00 89.38 93 LEU A C 1
ATOM 745 O O . LEU A 1 93 ? -1.530 -9.453 -0.339 1.00 89.38 93 LEU A O 1
ATOM 749 N N . VAL A 1 94 ? -1.207 -7.428 -1.245 1.00 91.38 94 VAL A N 1
ATOM 750 C CA . VAL A 1 94 ? -2.467 -6.860 -0.748 1.00 91.38 94 VAL A CA 1
ATOM 751 C C . VAL A 1 94 ? -3.640 -7.442 -1.531 1.00 91.38 94 VAL A C 1
ATOM 753 O O . VAL A 1 94 ? -3.776 -7.168 -2.725 1.00 91.38 94 VAL A O 1
ATOM 756 N N . LYS A 1 95 ? -4.516 -8.182 -0.846 1.00 91.88 95 LYS A N 1
ATOM 757 C CA . LYS A 1 95 ? -5.727 -8.766 -1.434 1.00 91.88 95 LYS A CA 1
ATOM 758 C C . LYS A 1 95 ? -6.975 -7.984 -1.048 1.00 91.88 95 LYS A C 1
ATOM 760 O O . LYS A 1 95 ? -7.023 -7.290 -0.028 1.00 91.88 95 LYS A O 1
ATOM 765 N N . GLN A 1 96 ? -8.024 -8.105 -1.858 1.00 92.38 96 GLN A N 1
ATOM 766 C CA . GLN A 1 96 ? -9.302 -7.469 -1.550 1.00 92.38 96 GLN A CA 1
ATOM 767 C C . GLN A 1 96 ? -9.840 -7.935 -0.183 1.00 92.38 96 GLN A C 1
ATOM 769 O O . GLN A 1 96 ? -9.972 -9.126 0.082 1.00 92.38 96 GLN A O 1
ATOM 774 N N . GLY A 1 97 ? -10.208 -6.982 0.679 1.00 89.88 97 GLY A N 1
ATOM 775 C CA . GLY A 1 97 ? -10.706 -7.242 2.033 1.00 89.88 97 GLY A CA 1
ATOM 776 C C . GLY A 1 97 ? -9.644 -7.171 3.134 1.00 89.88 97 GLY A C 1
ATOM 777 O O . GLY A 1 97 ? -10.023 -6.923 4.291 1.00 89.88 97 GLY A O 1
ATOM 778 N N . ASP A 1 98 ? -8.360 -7.290 2.779 1.00 93.25 98 ASP A N 1
ATOM 779 C CA . ASP A 1 98 ? -7.239 -7.194 3.715 1.00 93.25 98 ASP A CA 1
ATOM 780 C C . ASP A 1 98 ? -7.190 -5.832 4.397 1.00 93.25 98 ASP A C 1
ATOM 782 O O . ASP A 1 98 ? -7.630 -4.811 3.857 1.00 93.25 98 ASP A O 1
ATOM 786 N N . VAL A 1 99 ? -6.614 -5.809 5.597 1.00 94.69 99 VAL A N 1
ATOM 787 C CA . VAL A 1 99 ? -6.216 -4.564 6.245 1.00 94.69 99 VAL A CA 1
ATOM 788 C C . VAL A 1 99 ? -4.729 -4.348 6.003 1.00 94.69 99 VAL A C 1
ATOM 790 O O . VAL A 1 99 ? -3.909 -5.210 6.314 1.00 94.69 99 VAL A O 1
ATOM 793 N N . PHE A 1 100 ? -4.393 -3.179 5.471 1.00 94.94 100 PHE A N 1
ATOM 794 C CA . PHE A 1 100 ? -3.025 -2.782 5.160 1.00 94.94 100 PHE A CA 1
ATOM 795 C C . PHE A 1 100 ? -2.684 -1.441 5.815 1.00 94.94 100 PHE A C 1
ATOM 797 O O . PHE A 1 100 ? -3.577 -0.637 6.110 1.00 94.94 100 PHE A O 1
ATOM 804 N N . ALA A 1 101 ? -1.393 -1.215 6.065 1.00 94.81 101 ALA A N 1
ATOM 805 C CA . ALA A 1 101 ? -0.880 0.032 6.622 1.00 94.81 101 ALA A CA 1
ATOM 806 C C . ALA A 1 101 ? -0.120 0.831 5.565 1.00 94.81 101 ALA A C 1
ATOM 808 O O . ALA A 1 101 ? 0.664 0.273 4.790 1.00 94.81 101 ALA A O 1
ATOM 809 N N . VAL A 1 102 ? -0.330 2.146 5.576 1.00 93.19 102 VAL A N 1
ATOM 810 C CA . VAL A 1 102 ? 0.413 3.102 4.753 1.00 93.19 102 VAL A CA 1
ATOM 811 C C . VAL A 1 102 ? 1.078 4.155 5.618 1.00 93.19 102 VAL A C 1
ATOM 813 O O . VAL A 1 102 ? 0.486 4.601 6.602 1.00 93.19 102 VAL A O 1
ATOM 816 N N . ILE A 1 103 ? 2.278 4.575 5.226 1.00 90.81 103 ILE A N 1
ATOM 817 C CA . ILE A 1 103 ? 2.997 5.676 5.876 1.00 90.81 103 ILE A CA 1
ATOM 818 C C . ILE A 1 103 ? 2.150 6.951 5.770 1.00 90.81 103 ILE A C 1
ATOM 820 O O . ILE A 1 103 ? 1.612 7.266 4.701 1.00 90.81 103 ILE A O 1
ATOM 824 N N . ALA A 1 104 ? 1.993 7.660 6.888 1.00 88.25 104 ALA A N 1
ATOM 825 C CA . ALA A 1 104 ? 1.332 8.956 6.905 1.00 88.25 104 ALA A CA 1
ATOM 826 C C . ALA A 1 104 ? 2.304 10.059 6.467 1.00 88.25 104 ALA A C 1
ATOM 828 O O . ALA A 1 104 ? 3.505 9.985 6.703 1.00 88.25 104 ALA A O 1
ATOM 829 N N . GLU A 1 105 ? 1.788 11.112 5.838 1.00 83.94 105 GLU A N 1
ATOM 830 C CA . GLU A 1 105 ? 2.614 12.264 5.467 1.00 83.94 105 GLU A CA 1
ATOM 831 C C . GLU A 1 105 ? 3.145 12.977 6.721 1.00 83.94 105 GLU A C 1
ATOM 833 O O . GLU A 1 105 ? 2.386 13.191 7.666 1.00 83.94 105 GLU A O 1
ATOM 838 N N . GLU A 1 106 ? 4.407 13.421 6.725 1.00 79.31 106 GLU A N 1
ATOM 839 C CA . GLU A 1 106 ? 5.048 14.057 7.898 1.00 79.31 106 GLU A CA 1
ATOM 840 C C . GLU A 1 106 ? 4.255 15.250 8.468 1.00 79.31 106 GLU A C 1
ATOM 842 O O . GLU A 1 106 ? 4.258 15.507 9.671 1.00 79.31 106 GLU A O 1
ATOM 847 N N . ALA A 1 107 ? 3.544 15.986 7.608 1.00 78.69 107 ALA A N 1
ATOM 848 C CA . ALA A 1 107 ? 2.773 17.173 7.976 1.00 78.69 107 ALA A CA 1
ATOM 849 C C . ALA A 1 107 ? 1.276 16.893 8.224 1.00 78.69 107 ALA A C 1
ATOM 851 O O . ALA A 1 107 ? 0.462 17.822 8.179 1.00 78.69 107 ALA A O 1
ATOM 852 N N . ASN A 1 108 ? 0.884 15.637 8.467 1.00 81.50 108 ASN A N 1
ATOM 853 C CA . ASN A 1 108 ? -0.525 15.294 8.634 1.00 81.50 108 ASN A CA 1
ATOM 854 C C . ASN A 1 108 ? -1.153 15.939 9.887 1.00 81.50 108 ASN A C 1
ATOM 856 O O . ASN A 1 108 ? -0.562 16.024 10.965 1.00 81.50 108 ASN A O 1
ATOM 860 N N . ILE A 1 109 ? -2.403 16.391 9.746 1.00 80.94 109 ILE A N 1
ATOM 861 C CA . ILE A 1 109 ? -3.148 17.110 10.796 1.00 80.94 109 ILE A CA 1
ATOM 862 C C . ILE A 1 109 ? -3.432 16.201 12.002 1.00 80.94 109 ILE A C 1
ATOM 864 O O . ILE A 1 109 ? -3.561 16.678 13.134 1.00 80.94 109 ILE A O 1
ATOM 868 N N . GLU A 1 110 ? -3.540 14.895 11.765 1.00 79.81 110 GLU A N 1
ATOM 869 C CA . GLU A 1 110 ? -3.880 13.902 12.782 1.00 79.81 110 GLU A CA 1
ATOM 870 C C . GLU A 1 110 ? -2.693 13.526 13.682 1.00 79.81 110 GLU A C 1
ATOM 872 O O . GLU A 1 110 ? -2.923 12.957 14.750 1.00 79.81 110 GLU A O 1
ATOM 877 N N . LYS A 1 111 ? -1.464 13.919 13.309 1.00 82.75 111 LYS A N 1
ATOM 878 C CA . LYS A 1 111 ? -0.203 13.592 13.994 1.00 82.75 111 LYS A CA 1
ATOM 879 C C . LYS A 1 111 ? -0.048 12.089 14.236 1.00 82.75 111 LYS A C 1
ATOM 881 O O . LYS A 1 111 ? 0.280 11.666 15.346 1.00 82.75 111 LYS A O 1
ATOM 886 N N . VAL A 1 112 ? -0.352 11.300 13.210 1.00 84.69 112 VAL A N 1
ATOM 887 C CA . VAL A 1 112 ? -0.189 9.841 13.212 1.00 84.69 112 VAL A CA 1
ATOM 888 C C . VAL A 1 112 ? 0.975 9.440 12.314 1.00 84.69 112 VAL A C 1
ATOM 890 O O . VAL A 1 112 ? 1.244 10.120 11.331 1.00 84.69 112 VAL A O 1
ATOM 893 N N . GLU A 1 113 ? 1.639 8.333 12.639 1.00 88.38 113 GLU A N 1
ATOM 894 C CA . GLU A 1 113 ? 2.771 7.800 11.857 1.00 88.38 113 GLU A CA 1
ATOM 895 C C . GLU A 1 113 ? 2.303 6.993 10.633 1.00 88.38 113 GLU A C 1
ATOM 897 O O . GLU A 1 113 ? 2.977 6.913 9.608 1.00 88.38 113 GLU A O 1
ATOM 902 N N . TYR A 1 114 ? 1.116 6.389 10.716 1.00 92.00 114 TYR A N 1
ATOM 903 C CA . TYR A 1 114 ? 0.547 5.573 9.649 1.00 92.00 114 TYR A CA 1
ATOM 904 C C . TYR A 1 114 ? -0.981 5.595 9.670 1.00 92.00 114 TYR A C 1
ATOM 906 O O . TYR A 1 114 ? -1.615 5.854 10.697 1.00 92.00 114 TYR A O 1
ATOM 914 N N . TYR A 1 115 ? -1.573 5.250 8.529 1.00 91.75 115 TYR A N 1
ATOM 915 C CA . TYR A 1 115 ? -3.002 4.990 8.397 1.00 91.75 115 TYR A CA 1
ATOM 916 C C . TYR A 1 115 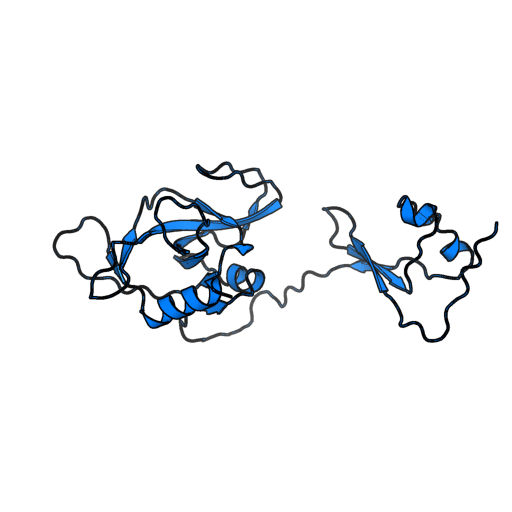? -3.256 3.508 8.155 1.00 91.75 115 TYR A C 1
ATOM 918 O O . TYR A 1 115 ? -2.497 2.849 7.446 1.00 91.75 115 TYR A O 1
ATOM 926 N N . LEU A 1 116 ? -4.364 2.998 8.696 1.00 94.69 116 LEU A N 1
ATOM 927 C CA . LEU A 1 116 ? -4.890 1.693 8.314 1.00 94.69 116 LEU A CA 1
ATOM 928 C C . LEU A 1 116 ? -6.012 1.851 7.298 1.00 94.69 116 LEU A C 1
ATOM 930 O O . LEU A 1 116 ? -6.876 2.726 7.421 1.00 94.69 116 LEU A O 1
ATOM 934 N N . LEU A 1 117 ? -6.022 0.959 6.317 1.00 94.88 117 LEU A N 1
ATOM 935 C CA . LEU A 1 117 ? -7.039 0.902 5.285 1.00 94.88 117 LEU A CA 1
ATOM 936 C C . LEU A 1 117 ? -7.513 -0.527 5.098 1.00 94.88 117 LEU A C 1
ATOM 938 O O . LEU A 1 117 ? -6.747 -1.474 5.243 1.00 94.88 117 LEU A O 1
ATOM 942 N N . ARG A 1 118 ? -8.784 -0.671 4.729 1.00 94.94 118 ARG A N 1
ATOM 943 C CA . ARG A 1 118 ? -9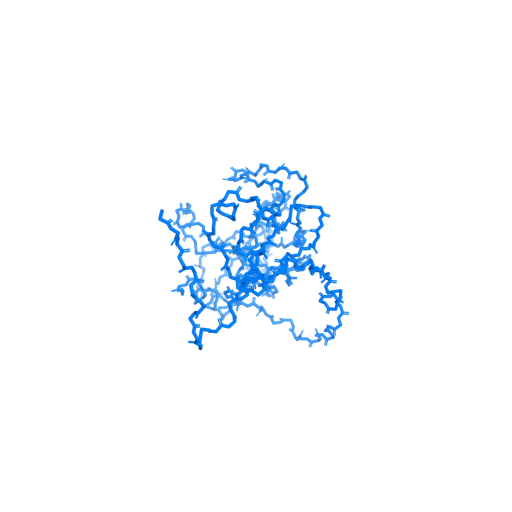.311 -1.928 4.203 1.00 94.94 118 ARG A CA 1
ATOM 944 C C . ARG A 1 118 ? -9.245 -1.903 2.685 1.00 94.94 118 ARG A C 1
ATOM 946 O O . ARG A 1 118 ? -9.792 -0.979 2.081 1.00 94.94 118 ARG A O 1
ATOM 953 N N . CYS A 1 119 ? -8.591 -2.889 2.085 1.00 94.81 119 CYS A N 1
ATOM 954 C CA . CYS A 1 119 ? -8.469 -3.008 0.642 1.00 94.81 119 CYS A CA 1
ATOM 955 C C . CYS A 1 119 ? -9.842 -3.241 0.011 1.00 94.81 119 CYS A C 1
ATOM 957 O O . CYS A 1 119 ? -10.608 -4.112 0.425 1.00 94.81 119 CYS A O 1
ATOM 959 N N . THR A 1 120 ? -10.148 -2.430 -0.995 1.00 93.50 120 THR A N 1
ATOM 960 C CA . THR A 1 120 ? -11.359 -2.559 -1.815 1.00 93.50 120 THR A CA 1
ATOM 961 C C . THR A 1 120 ? -11.037 -2.974 -3.239 1.00 93.50 120 THR A C 1
ATOM 963 O O . THR A 1 120 ? -11.890 -3.573 -3.888 1.00 93.50 120 THR A O 1
ATOM 966 N N . GLU A 1 121 ? -9.829 -2.664 -3.706 1.00 92.38 121 GLU A N 1
ATOM 967 C CA . GLU A 1 121 ? -9.308 -3.035 -5.014 1.00 92.38 121 GLU A CA 1
ATOM 968 C C . GLU A 1 121 ? -7.796 -3.188 -4.895 1.00 92.38 121 GLU A C 1
ATOM 970 O O . GLU A 1 121 ? -7.119 -2.340 -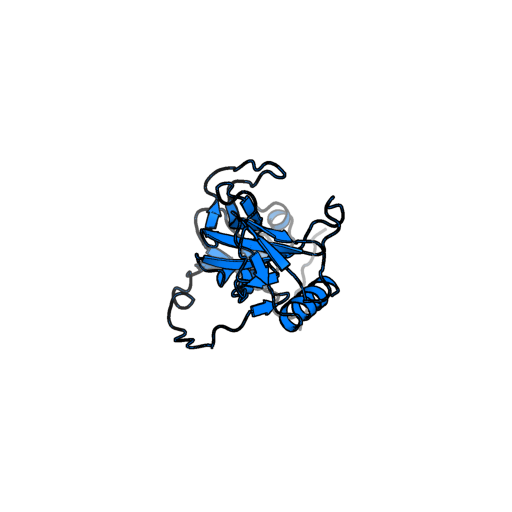4.298 1.00 92.38 121 GLU A O 1
ATOM 975 N N . GLU A 1 122 ? -7.308 -4.300 -5.426 1.00 92.25 122 GLU A N 1
ATOM 976 C CA . GLU A 1 122 ? -5.915 -4.721 -5.348 1.00 92.25 122 GLU A CA 1
ATOM 977 C C . GLU A 1 122 ? -5.011 -3.816 -6.192 1.00 92.25 122 GLU A C 1
ATOM 979 O O . GLU A 1 122 ? -5.458 -2.869 -6.853 1.00 92.25 122 GLU A O 1
ATOM 984 N N . ARG A 1 123 ? -3.709 -4.108 -6.162 1.00 90.38 123 ARG A N 1
ATOM 985 C CA . ARG A 1 123 ? -2.692 -3.381 -6.920 1.00 90.38 123 ARG A CA 1
ATOM 986 C C . ARG A 1 123 ? -3.085 -3.273 -8.393 1.00 90.38 123 ARG A C 1
ATOM 988 O O . ARG A 1 123 ? -3.082 -4.254 -9.127 1.00 90.38 123 ARG A O 1
ATOM 995 N N . THR A 1 124 ? -3.354 -2.049 -8.831 1.00 91.00 124 THR A N 1
ATOM 996 C CA . THR A 1 124 ? -3.862 -1.769 -10.174 1.00 91.00 124 THR A CA 1
ATOM 997 C C . THR A 1 124 ? -3.065 -0.646 -10.821 1.00 91.00 124 THR A C 1
ATOM 999 O O . THR A 1 124 ? -2.703 0.345 -10.180 1.00 91.00 124 THR A O 1
ATOM 1002 N N . LYS A 1 125 ? -2.782 -0.796 -12.118 1.00 89.81 125 LYS A N 1
ATOM 1003 C CA . LYS A 1 125 ? -2.189 0.262 -12.938 1.00 89.81 125 LYS A CA 1
ATOM 1004 C C . LYS A 1 125 ? -3.295 1.136 -13.520 1.00 89.81 125 LYS A C 1
ATOM 1006 O O . LYS A 1 125 ? -4.169 0.643 -14.230 1.00 89.81 125 LYS A O 1
ATOM 1011 N N . LEU A 1 126 ? -3.232 2.434 -13.252 1.00 83.00 126 LEU A N 1
ATOM 1012 C CA . LEU A 1 126 ? -4.228 3.389 -13.717 1.00 83.00 126 LEU A CA 1
ATOM 1013 C C . LEU A 1 126 ? -4.169 3.571 -15.235 1.00 83.00 126 LEU A C 1
ATOM 1015 O O . LEU A 1 126 ? -3.103 3.796 -15.813 1.00 83.00 126 LEU A O 1
ATOM 1019 N N . THR A 1 127 ? -5.333 3.519 -15.876 1.00 85.44 127 THR A N 1
ATOM 1020 C CA . THR A 1 127 ? -5.510 3.770 -17.316 1.00 85.44 127 THR A CA 1
ATOM 1021 C C . THR A 1 127 ? -5.914 5.213 -17.618 1.00 85.44 127 THR A C 1
ATOM 1023 O O . THR A 1 127 ? -5.810 5.656 -18.761 1.00 85.44 127 THR A O 1
ATOM 1026 N N . CYS A 1 128 ? -6.331 5.962 -16.599 1.00 83.62 128 CYS A N 1
ATOM 1027 C CA . CYS A 1 128 ? -6.662 7.377 -16.665 1.00 83.62 128 CYS A CA 1
ATOM 1028 C C . CYS A 1 128 ? -6.223 8.098 -15.384 1.00 83.62 128 CYS A C 1
ATOM 1030 O O . CYS A 1 128 ? -5.948 7.469 -14.363 1.00 83.62 128 CYS A O 1
ATOM 1032 N N . GLU A 1 129 ? -6.156 9.426 -15.451 1.00 88.44 129 GLU A N 1
ATOM 1033 C CA . GLU A 1 129 ? -5.882 10.268 -14.291 1.00 88.44 129 GLU A CA 1
ATOM 1034 C C . GLU A 1 129 ? -7.046 10.221 -13.290 1.00 88.44 129 GLU A C 1
ATOM 1036 O O . GLU A 1 129 ? -8.217 10.283 -13.675 1.00 88.44 129 GLU A O 1
ATOM 1041 N N . ILE A 1 130 ? -6.718 10.141 -12.000 1.00 86.88 130 ILE A N 1
ATOM 1042 C CA . ILE A 1 130 ? -7.685 10.173 -10.901 1.00 86.88 130 ILE A CA 1
ATOM 1043 C C . ILE A 1 130 ? -7.306 11.295 -9.940 1.00 86.88 130 ILE A C 1
ATOM 1045 O O . ILE A 1 130 ? -6.234 11.280 -9.338 1.00 86.88 130 ILE A O 1
ATOM 1049 N N . THR A 1 131 ? -8.213 12.244 -9.726 1.00 82.94 131 THR A N 1
ATOM 1050 C CA . THR A 1 131 ? -8.063 13.271 -8.689 1.00 82.94 131 THR A CA 1
ATOM 1051 C C . THR A 1 131 ? -8.776 12.826 -7.413 1.00 82.94 131 THR A C 1
ATOM 1053 O O . THR A 1 131 ? -10.000 12.698 -7.386 1.00 82.94 131 THR A O 1
ATOM 1056 N N . SER A 1 132 ? -8.012 12.585 -6.348 1.00 75.75 132 SER A N 1
ATOM 1057 C CA . SER A 1 132 ? -8.542 12.406 -4.990 1.00 75.75 132 SER A CA 1
ATOM 1058 C C . SER A 1 132 ? -8.612 13.752 -4.254 1.00 75.75 132 SER A C 1
ATOM 1060 O O . SER A 1 132 ? -8.109 14.759 -4.744 1.00 75.75 132 SER A O 1
ATOM 1062 N N . GLU A 1 133 ? -9.204 13.787 -3.056 1.00 68.44 133 GLU A N 1
ATOM 1063 C CA . GLU A 1 133 ? -9.293 15.025 -2.256 1.00 68.44 133 GLU A CA 1
ATOM 1064 C C . GLU A 1 133 ? -7.926 15.639 -1.898 1.00 68.44 133 GLU A C 1
ATOM 1066 O O . GLU A 1 133 ? -7.863 16.838 -1.644 1.00 68.44 133 GLU A O 1
ATOM 1071 N N . VAL A 1 134 ? -6.856 14.836 -1.858 1.00 67.38 134 VAL A N 1
ATOM 1072 C CA . VAL A 1 134 ? -5.534 15.257 -1.351 1.00 67.38 134 VAL A CA 1
ATOM 1073 C C . VAL A 1 134 ? -4.456 15.205 -2.438 1.00 67.38 134 VAL A C 1
ATOM 1075 O O . VAL A 1 134 ? -3.449 15.897 -2.352 1.00 67.38 134 VAL A O 1
ATOM 1078 N N . THR A 1 135 ? -4.642 14.391 -3.480 1.00 80.00 135 THR A N 1
ATOM 1079 C CA . THR A 1 135 ? -3.615 14.131 -4.501 1.00 80.00 135 THR A CA 1
ATOM 1080 C C . THR A 1 135 ? -4.226 13.707 -5.831 1.00 80.00 135 THR A C 1
ATOM 1082 O O . THR A 1 135 ? -5.250 13.018 -5.865 1.00 80.00 135 THR A O 1
ATOM 1085 N N . THR A 1 136 ? -3.555 14.072 -6.923 1.00 85.25 136 THR A N 1
ATOM 1086 C CA . THR A 1 136 ? -3.822 13.561 -8.271 1.00 85.25 136 THR A CA 1
ATOM 1087 C C . THR A 1 136 ? -2.878 12.406 -8.599 1.00 85.25 136 THR A C 1
ATOM 1089 O O . THR A 1 136 ? -1.665 12.512 -8.421 1.00 85.25 136 THR A O 1
ATOM 1092 N N . PHE A 1 137 ? -3.444 11.311 -9.096 1.00 86.81 137 PHE A N 1
ATOM 1093 C CA . PHE A 1 137 ? -2.732 10.133 -9.576 1.00 86.81 137 PHE A CA 1
ATOM 1094 C C . PHE A 1 137 ? -2.763 10.124 -11.099 1.00 86.81 137 PHE A C 1
ATOM 1096 O O . PHE A 1 137 ? -3.837 10.198 -11.695 1.00 86.81 137 PHE A O 1
ATOM 1103 N N . PHE A 1 138 ? -1.595 10.034 -11.727 1.00 86.56 138 PHE A N 1
ATOM 1104 C CA . PHE A 1 138 ? -1.471 10.138 -13.177 1.00 86.56 138 PHE A CA 1
ATOM 1105 C C . PHE A 1 138 ? -1.707 8.795 -13.879 1.00 86.56 138 PHE A C 1
ATOM 1107 O O . PHE A 1 138 ? -1.566 7.715 -13.300 1.00 86.56 138 PHE A O 1
ATOM 1114 N N . THR A 1 139 ? -2.022 8.857 -15.172 1.00 86.31 139 THR A N 1
ATOM 1115 C CA . THR A 1 139 ? -2.088 7.667 -16.026 1.00 86.31 139 THR A CA 1
ATOM 1116 C C . THR A 1 139 ? -0.777 6.879 -15.957 1.00 86.31 139 THR A C 1
ATOM 1118 O O . THR A 1 139 ? 0.312 7.439 -16.074 1.00 86.31 139 THR A O 1
ATOM 1121 N N . GLY A 1 140 ? -0.878 5.561 -15.791 1.00 82.38 140 GLY A N 1
ATOM 1122 C CA . GLY A 1 140 ? 0.262 4.658 -15.665 1.00 82.38 140 GLY A CA 1
ATOM 1123 C C . GLY A 1 140 ? 0.794 4.488 -14.241 1.00 82.38 140 GLY A C 1
ATOM 1124 O O . GLY A 1 140 ? 1.600 3.580 -14.031 1.00 82.38 140 GLY A O 1
ATOM 1125 N N . SER A 1 141 ? 0.334 5.286 -13.269 1.00 84.94 141 SER A N 1
ATOM 1126 C CA . SER A 1 141 ? 0.639 5.075 -11.852 1.00 84.94 141 SER A CA 1
ATOM 1127 C C . SER A 1 141 ? 0.096 3.736 -11.356 1.00 84.94 141 SER A C 1
ATOM 1129 O O . SER A 1 141 ? -0.959 3.280 -11.796 1.00 84.94 141 SER A O 1
ATOM 1131 N N . VAL A 1 142 ? 0.812 3.115 -10.420 1.00 87.75 142 VAL A N 1
ATOM 1132 C CA . VAL A 1 142 ? 0.388 1.873 -9.768 1.00 87.75 142 VAL A CA 1
ATOM 1133 C C . VAL A 1 142 ? -0.076 2.200 -8.356 1.00 87.75 142 VAL A C 1
ATOM 1135 O O . VAL A 1 142 ? 0.659 2.819 -7.582 1.00 87.75 142 VAL A O 1
ATOM 1138 N N . VAL A 1 143 ? -1.313 1.824 -8.047 1.00 91.88 143 VAL A N 1
ATOM 1139 C CA . VAL A 1 143 ? -2.000 2.209 -6.812 1.00 91.88 143 VAL A CA 1
ATOM 1140 C C . VAL A 1 143 ? -2.745 1.028 -6.203 1.00 91.88 143 VAL A C 1
ATOM 1142 O O . VAL A 1 143 ? -3.032 0.044 -6.882 1.00 91.88 143 VAL A O 1
ATOM 1145 N N . VAL A 1 144 ? -3.088 1.154 -4.925 1.00 93.25 144 VAL A N 1
ATOM 1146 C CA . VAL A 1 144 ? -4.048 0.288 -4.227 1.00 93.25 144 VAL A CA 1
ATOM 1147 C C . VAL A 1 144 ? -5.202 1.154 -3.734 1.00 93.25 144 VAL A C 1
ATOM 1149 O O . VAL A 1 144 ? -4.983 2.279 -3.271 1.00 93.25 144 VAL A O 1
ATOM 1152 N N . GLN A 1 145 ? -6.431 0.641 -3.832 1.00 93.12 145 GLN A N 1
ATOM 1153 C CA . GLN A 1 145 ? -7.626 1.343 -3.369 1.00 93.12 145 GLN A CA 1
ATOM 1154 C C . GLN A 1 145 ? -8.108 0.769 -2.039 1.00 93.12 145 GLN A C 1
ATOM 1156 O O . GLN A 1 145 ? -8.305 -0.440 -1.889 1.00 93.12 145 GLN A O 1
ATOM 1161 N N . GLY A 1 146 ? -8.429 1.641 -1.091 1.00 93.31 146 GLY A N 1
ATOM 1162 C CA . GLY A 1 146 ? -8.995 1.228 0.184 1.00 93.31 146 GLY A CA 1
ATOM 1163 C C . GLY A 1 146 ? -10.003 2.204 0.767 1.00 93.31 146 GLY A C 1
ATOM 1164 O O . GLY A 1 146 ? -10.344 3.226 0.173 1.00 93.31 146 GLY A O 1
ATOM 1165 N N . THR A 1 147 ? -10.480 1.862 1.958 1.00 93.25 147 THR A N 1
ATOM 1166 C CA . THR A 1 147 ? -11.313 2.717 2.812 1.00 93.25 147 THR A CA 1
ATOM 1167 C C . THR A 1 147 ? -10.627 2.891 4.156 1.00 93.25 147 THR A C 1
ATOM 1169 O O . THR A 1 147 ? -10.184 1.901 4.745 1.00 93.25 147 THR A O 1
ATOM 1172 N N . TYR A 1 148 ? -10.555 4.124 4.654 1.00 91.81 148 TYR A N 1
ATOM 1173 C CA . TYR A 1 148 ? -9.832 4.425 5.885 1.00 91.81 148 TYR A CA 1
ATOM 1174 C C . TYR A 1 148 ? -10.462 3.805 7.135 1.00 91.81 148 TYR A C 1
ATOM 1176 O O . TYR A 1 148 ? -11.681 3.786 7.335 1.00 91.81 148 TYR A O 1
ATOM 1184 N N . LEU A 1 149 ? -9.577 3.400 8.037 1.00 91.62 149 LEU A N 1
ATOM 1185 C CA . LEU A 1 149 ? -9.864 3.121 9.430 1.00 91.62 149 LEU A CA 1
ATOM 1186 C C . LEU A 1 149 ? -9.278 4.268 10.260 1.00 91.62 149 LEU A C 1
ATOM 1188 O O . LEU A 1 149 ? -8.068 4.475 10.300 1.00 91.62 149 LEU A O 1
ATOM 1192 N N . GLN A 1 150 ? -10.137 5.041 10.920 1.00 88.88 150 GLN A N 1
ATOM 1193 C CA . GLN A 1 150 ? -9.695 6.168 11.738 1.00 88.88 150 GLN A CA 1
ATOM 1194 C C . GLN A 1 150 ? -9.213 5.666 13.094 1.00 88.88 150 GLN A C 1
ATOM 1196 O O . GLN A 1 150 ? -9.969 5.010 13.818 1.00 88.88 150 GLN A O 1
ATOM 1201 N N . GLN A 1 151 ? -7.981 6.023 13.457 1.00 87.06 151 GLN A N 1
ATOM 1202 C CA . GLN A 1 151 ? -7.448 5.748 14.784 1.00 87.06 151 GLN A CA 1
ATOM 1203 C C . GLN A 1 151 ? -8.260 6.513 15.837 1.00 87.06 151 GLN A C 1
ATOM 1205 O O . GLN A 1 151 ? -8.465 7.726 15.764 1.00 87.06 151 GLN A O 1
ATOM 1210 N N . VAL A 1 152 ? -8.751 5.787 16.834 1.00 83.56 152 VAL A N 1
ATOM 1211 C CA . VAL A 1 152 ? -9.368 6.358 18.029 1.00 83.56 152 VAL A CA 1
ATOM 1212 C C . VAL A 1 152 ? -8.247 6.614 19.026 1.00 83.56 152 VAL A C 1
ATOM 1214 O O . VAL A 1 152 ? -7.385 5.750 19.182 1.00 83.56 152 VAL A O 1
ATOM 1217 N N . LYS A 1 153 ? -8.266 7.776 19.704 1.00 68.06 153 LYS A N 1
ATOM 1218 C CA . LYS A 1 153 ? -7.277 8.143 20.737 1.00 68.06 153 LYS A CA 1
ATOM 1219 C C . LYS A 1 153 ? -6.869 6.919 21.555 1.00 68.06 153 LYS A C 1
ATOM 1221 O O . LYS A 1 153 ? -7.753 6.232 22.074 1.00 68.06 153 LYS A O 1
ATOM 1226 N N . ALA A 1 154 ? -5.558 6.682 21.639 1.00 59.12 154 ALA A N 1
ATOM 1227 C CA . ALA A 1 154 ? -4.978 5.542 22.334 1.00 59.12 154 ALA A CA 1
ATOM 1228 C C . ALA A 1 154 ? -5.616 5.410 23.721 1.00 59.12 154 ALA A C 1
ATOM 1230 O O . ALA A 1 154 ? -5.501 6.290 24.577 1.00 59.12 154 ALA A O 1
ATOM 1231 N N . LEU A 1 155 ? -6.372 4.332 23.904 1.00 57.69 155 LEU A N 1
ATOM 1232 C CA . LEU A 1 155 ? -6.885 3.952 25.209 1.00 57.69 155 LEU A CA 1
ATOM 1233 C C . LEU A 1 155 ? -5.806 3.100 25.873 1.00 57.69 155 LEU A C 1
ATOM 1235 O O . LEU A 1 155 ? -5.053 2.414 25.187 1.00 57.69 155 LEU A O 1
ATOM 1239 N N . GLN A 1 156 ? -5.782 3.060 27.204 1.00 54.66 156 GLN A N 1
ATOM 1240 C CA . GLN A 1 156 ? -4.880 2.177 27.963 1.00 54.66 156 GLN A CA 1
ATOM 1241 C C . GLN A 1 156 ? -4.984 0.691 27.551 1.00 54.66 156 GLN A C 1
ATOM 1243 O O . GLN A 1 156 ? -4.111 -0.102 27.875 1.00 54.66 156 GLN A O 1
ATOM 1248 N N . SER A 1 157 ? -6.045 0.308 26.832 1.00 63.62 157 SER A N 1
ATOM 1249 C CA . SER A 1 157 ? -6.329 -1.049 26.364 1.00 63.62 157 SER A CA 1
ATOM 1250 C C . SER A 1 157 ? -5.808 -1.385 24.953 1.00 63.62 157 SER A C 1
ATOM 1252 O O . SER A 1 157 ? -6.190 -2.431 24.421 1.00 63.62 157 SER A O 1
ATOM 1254 N N . GLY A 1 158 ? -5.016 -0.509 24.319 1.00 73.38 158 GLY A N 1
ATOM 1255 C CA . GLY A 1 158 ? -4.353 -0.756 23.027 1.00 73.38 158 GLY A CA 1
ATOM 1256 C C . GLY A 1 158 ? -4.728 0.220 21.902 1.00 73.38 158 GLY A C 1
ATOM 1257 O O . GLY A 1 158 ? -5.445 1.208 22.114 1.00 73.38 158 GLY A O 1
ATOM 1258 N N . ILE A 1 159 ? -4.268 -0.078 20.683 1.00 85.44 159 ILE A N 1
ATOM 1259 C CA . ILE A 1 159 ? -4.494 0.751 19.490 1.00 85.44 159 ILE A CA 1
ATOM 1260 C C . ILE A 1 159 ? -5.831 0.383 18.849 1.00 85.44 159 ILE A C 1
ATOM 1262 O O . ILE A 1 159 ? -6.066 -0.758 18.451 1.00 85.44 159 ILE A O 1
ATOM 1266 N N . HIS A 1 160 ? -6.740 1.355 18.782 1.00 87.94 160 HIS A N 1
ATOM 1267 C CA . HIS A 1 160 ? -8.103 1.131 18.318 1.00 87.94 160 HIS A CA 1
ATOM 1268 C C . HIS A 1 160 ? -8.417 1.950 17.081 1.00 87.94 160 HIS A C 1
ATOM 1270 O O . HIS A 1 160 ? -7.998 3.097 16.966 1.00 87.94 160 HIS A O 1
ATOM 1276 N N . PHE A 1 161 ? -9.255 1.386 16.221 1.00 90.25 161 PHE A N 1
ATOM 1277 C CA . PHE A 1 161 ? -9.701 2.009 14.988 1.00 90.25 161 PHE A CA 1
ATOM 1278 C C . PHE A 1 161 ? -11.216 1.886 14.823 1.00 90.25 161 PHE A C 1
ATOM 1280 O O . PHE A 1 161 ? -11.858 1.016 15.419 1.00 90.25 161 PHE A O 1
ATOM 1287 N N . VAL A 1 162 ? -11.803 2.761 14.013 1.00 90.19 162 VAL A N 1
ATOM 1288 C CA . VAL A 1 162 ? -13.209 2.696 13.595 1.00 90.19 162 VAL A CA 1
ATOM 1289 C C . VAL A 1 162 ? -13.318 2.901 12.093 1.00 90.19 162 VAL A C 1
ATOM 1291 O O . VAL A 1 162 ? -12.538 3.656 11.516 1.00 90.19 162 VAL A O 1
ATOM 1294 N N . ASP A 1 163 ? -14.314 2.275 11.468 1.00 88.31 163 ASP A N 1
ATOM 1295 C CA . ASP A 1 163 ? -14.604 2.512 10.051 1.00 88.31 163 ASP A CA 1
ATOM 1296 C C . ASP A 1 163 ? -14.875 4.011 9.820 1.00 88.31 163 ASP A C 1
ATOM 1298 O O . ASP A 1 163 ? -15.748 4.608 10.471 1.00 88.31 163 ASP A O 1
ATOM 1302 N N . TYR A 1 164 ? -14.123 4.630 8.906 1.00 87.00 164 TYR A N 1
ATOM 1303 C CA . TYR A 1 164 ? -14.209 6.059 8.619 1.00 87.00 164 TYR A CA 1
ATOM 1304 C C . TYR A 1 164 ? -14.561 6.300 7.159 1.00 87.00 164 TYR A C 1
ATOM 1306 O O . TYR A 1 164 ? -13.788 5.989 6.262 1.00 87.00 164 TYR A O 1
ATOM 1314 N N . LYS A 1 165 ? -15.747 6.885 6.941 1.00 83.44 165 LYS A N 1
ATOM 1315 C CA . LYS A 1 165 ? -16.324 7.111 5.606 1.00 83.44 165 LYS A CA 1
ATOM 1316 C C . LYS A 1 165 ? -16.189 5.847 4.725 1.00 83.44 165 LYS A C 1
ATOM 1318 O O . LYS A 1 165 ? -15.522 5.912 3.701 1.00 83.44 165 LYS A O 1
ATOM 1323 N N . PRO A 1 166 ? -16.803 4.708 5.105 1.00 80.56 166 PRO A N 1
ATOM 1324 C CA . PRO A 1 166 ? -16.622 3.429 4.405 1.00 80.56 166 PRO A CA 1
ATOM 1325 C C . PRO A 1 166 ? -17.055 3.463 2.930 1.00 80.56 166 PRO A C 1
ATOM 1327 O O . PRO A 1 166 ? -16.582 2.660 2.139 1.00 80.56 166 PRO A O 1
ATOM 1330 N N . ASP A 1 167 ? -17.907 4.412 2.541 1.00 82.69 167 ASP A N 1
ATOM 1331 C CA . ASP A 1 167 ? -18.320 4.603 1.144 1.00 82.69 167 ASP A CA 1
ATOM 1332 C C . ASP A 1 167 ? -17.314 5.435 0.328 1.00 82.69 167 ASP A C 1
ATOM 1334 O O . ASP A 1 167 ? -17.420 5.539 -0.894 1.00 82.69 167 ASP A O 1
ATOM 1338 N N . LYS A 1 168 ? -16.336 6.061 0.994 1.00 86.38 168 LYS A N 1
ATOM 1339 C CA . LYS A 1 168 ? -15.318 6.890 0.358 1.00 86.38 168 LYS A CA 1
ATOM 1340 C C . LYS A 1 168 ? -14.080 6.050 0.064 1.00 86.38 168 LYS A C 1
ATOM 1342 O O . LYS A 1 168 ? -13.308 5.708 0.958 1.00 86.38 168 LYS A O 1
ATOM 1347 N N . LYS A 1 169 ? -13.877 5.794 -1.223 1.00 88.50 169 LYS A N 1
ATOM 1348 C CA . LYS A 1 169 ? -12.686 5.140 -1.760 1.00 88.50 169 LYS A CA 1
ATOM 1349 C C . LYS A 1 169 ? -11.516 6.115 -1.803 1.00 88.50 169 LYS A C 1
ATOM 1351 O O . LYS A 1 169 ? -11.678 7.270 -2.204 1.00 88.50 169 LYS A O 1
ATOM 1356 N N . VAL A 1 170 ? -10.349 5.644 -1.390 1.00 90.12 170 VAL A N 1
ATOM 1357 C CA . VAL A 1 170 ? -9.093 6.394 -1.427 1.00 90.12 170 VAL A CA 1
ATOM 1358 C C . VAL A 1 170 ? -8.012 5.556 -2.085 1.00 90.12 170 VAL A C 1
ATOM 1360 O O . VAL A 1 170 ? -8.036 4.330 -1.998 1.00 90.12 170 VAL A O 1
ATOM 1363 N N . TYR A 1 171 ? -7.087 6.228 -2.759 1.00 90.88 171 TYR A N 1
ATOM 1364 C CA . TYR A 1 171 ? -6.005 5.603 -3.508 1.00 90.88 171 TYR A CA 1
ATOM 1365 C C . TYR A 1 171 ? -4.682 5.933 -2.832 1.00 90.88 171 TYR A C 1
ATOM 1367 O O . TYR A 1 171 ? -4.491 7.055 -2.363 1.00 90.88 171 TYR A O 1
ATOM 1375 N N . HIS A 1 172 ? -3.777 4.963 -2.800 1.00 90.56 172 HIS A N 1
ATOM 1376 C CA . HIS A 1 172 ? -2.416 5.144 -2.312 1.00 90.56 172 HIS A CA 1
ATOM 1377 C C . HIS A 1 172 ? -1.424 4.563 -3.312 1.00 90.56 172 HIS A C 1
ATOM 1379 O O . HIS A 1 172 ? -1.673 3.509 -3.900 1.00 90.56 172 HIS A O 1
ATOM 1385 N N . TYR A 1 173 ? -0.291 5.242 -3.490 1.00 89.00 173 TYR A N 1
ATOM 1386 C CA . TYR A 1 173 ? 0.826 4.673 -4.231 1.00 89.00 173 TYR A CA 1
ATOM 1387 C C . TYR A 1 173 ? 1.374 3.446 -3.504 1.00 89.00 173 TYR A C 1
ATOM 1389 O O . TYR A 1 173 ? 1.455 3.421 -2.276 1.00 89.00 173 TYR A O 1
ATOM 1397 N N . THR A 1 174 ? 1.800 2.446 -4.272 1.00 88.44 174 THR A N 1
ATOM 1398 C CA . THR A 1 174 ? 2.332 1.190 -3.727 1.00 88.44 174 THR A CA 1
ATOM 1399 C C . THR A 1 174 ? 3.543 1.387 -2.819 1.00 88.44 174 THR A C 1
ATOM 1401 O O . THR A 1 174 ? 3.666 0.686 -1.823 1.00 88.44 174 THR A O 1
ATOM 1404 N N . HIS A 1 175 ? 4.387 2.387 -3.097 1.00 84.94 175 HIS A N 1
ATOM 1405 C CA . HIS A 1 175 ? 5.580 2.694 -2.300 1.00 84.94 175 HIS A CA 1
ATOM 1406 C C . HIS A 1 175 ? 5.287 3.288 -0.910 1.00 84.94 175 HIS A C 1
ATOM 1408 O O . HIS A 1 175 ? 6.211 3.485 -0.132 1.00 84.94 175 HIS A O 1
ATOM 1414 N N . HIS A 1 176 ? 4.024 3.580 -0.584 1.00 89.38 176 HIS A N 1
ATOM 1415 C CA . HIS A 1 176 ? 3.626 3.981 0.770 1.00 89.38 176 HIS A CA 1
ATOM 1416 C C . HIS A 1 176 ? 3.146 2.800 1.621 1.00 89.38 176 HIS A C 1
ATOM 1418 O O . HIS A 1 176 ? 2.921 2.982 2.815 1.00 89.38 176 HIS A O 1
ATOM 1424 N N . ILE A 1 177 ? 2.947 1.615 1.033 1.00 91.81 177 ILE A N 1
ATOM 1425 C CA . ILE A 1 177 ? 2.377 0.450 1.720 1.00 91.81 177 ILE A CA 1
ATOM 1426 C C . ILE A 1 177 ? 3.490 -0.317 2.430 1.00 91.81 177 ILE A C 1
ATOM 1428 O O . ILE A 1 177 ? 4.395 -0.837 1.785 1.00 91.81 177 ILE A O 1
ATOM 1432 N N . ILE A 1 178 ? 3.386 -0.419 3.755 1.00 92.88 178 ILE A N 1
ATOM 1433 C CA . ILE A 1 178 ? 4.410 -1.026 4.626 1.00 92.88 178 ILE A CA 1
ATOM 1434 C C . ILE A 1 178 ? 3.955 -2.306 5.315 1.00 92.88 178 ILE A C 1
ATOM 1436 O O . ILE A 1 178 ? 4.785 -3.051 5.836 1.00 92.88 178 ILE A O 1
ATOM 1440 N N . ALA A 1 179 ? 2.648 -2.568 5.335 1.00 93.44 179 ALA A N 1
ATOM 1441 C CA . ALA A 1 179 ? 2.109 -3.792 5.902 1.00 93.44 179 ALA A CA 1
ATOM 1442 C C . ALA A 1 179 ? 0.841 -4.248 5.186 1.00 93.44 179 ALA A C 1
ATOM 1444 O O . ALA A 1 179 ? 0.048 -3.404 4.776 1.00 93.44 179 ALA A O 1
ATOM 1445 N N . THR A 1 180 ? 0.612 -5.559 5.118 1.00 93.88 180 THR A N 1
ATOM 1446 C CA . THR A 1 180 ? -0.644 -6.172 4.654 1.00 93.88 180 THR A CA 1
ATOM 1447 C C . THR A 1 180 ? -1.014 -7.389 5.505 1.00 93.88 180 THR A C 1
ATOM 1449 O O . THR A 1 180 ? -0.192 -7.883 6.279 1.00 93.88 180 THR A O 1
ATOM 1452 N N . GLY A 1 181 ? -2.258 -7.858 5.385 1.00 90.06 181 GLY A N 1
ATOM 1453 C CA . GLY A 1 181 ? -2.758 -9.010 6.139 1.00 90.06 181 GLY A CA 1
ATOM 1454 C C . GLY A 1 181 ? -2.914 -8.740 7.638 1.00 90.06 181 GLY A C 1
ATOM 1455 O O . GLY A 1 181 ? -2.871 -9.669 8.440 1.00 90.06 181 GLY A O 1
ATOM 1456 N N . LEU A 1 182 ? -3.069 -7.473 8.048 1.00 91.31 182 LEU A N 1
ATOM 1457 C CA . LEU A 1 182 ? -3.196 -7.121 9.462 1.00 91.31 182 LEU A CA 1
ATOM 1458 C C . LEU A 1 182 ? -4.506 -7.665 10.040 1.00 91.31 182 LEU A C 1
ATOM 1460 O O . LEU A 1 182 ? -5.605 -7.332 9.585 1.00 91.31 182 LEU A O 1
ATOM 1464 N N . GLN A 1 183 ? -4.396 -8.458 11.102 1.00 89.81 183 GLN A N 1
ATOM 1465 C CA . GLN A 1 183 ? -5.551 -9.068 11.747 1.00 89.81 183 GLN A CA 1
ATOM 1466 C C . GLN A 1 183 ? -6.133 -8.130 12.806 1.00 89.81 183 GLN A C 1
ATOM 1468 O O . GLN A 1 183 ? -5.576 -7.921 13.883 1.00 89.81 183 GLN A O 1
ATOM 1473 N N . LEU A 1 184 ? -7.299 -7.553 12.505 1.00 89.44 184 LEU A N 1
ATOM 1474 C CA . LEU A 1 184 ? -8.008 -6.678 13.434 1.00 89.44 184 LEU A CA 1
ATOM 1475 C C . LEU A 1 184 ? -9.067 -7.434 14.234 1.00 89.44 184 LEU A C 1
ATOM 1477 O O . LEU A 1 184 ? -9.991 -8.033 13.685 1.00 89.44 184 LEU A O 1
ATOM 1481 N N . GLN A 1 185 ? -9.016 -7.296 15.556 1.00 89.19 185 GLN A N 1
ATOM 1482 C CA . GLN A 1 185 ? -10.012 -7.883 16.446 1.00 89.19 185 GLN A CA 1
ATOM 1483 C C . GLN A 1 185 ? -11.205 -6.937 16.607 1.00 89.19 185 GLN A C 1
ATOM 1485 O O . GLN A 1 185 ? -11.063 -5.800 17.068 1.00 89.19 185 GLN A O 1
ATOM 1490 N N . GLN A 1 186 ? -12.407 -7.398 16.254 1.00 87.94 186 GLN A N 1
ATOM 1491 C CA . GLN A 1 186 ? -13.618 -6.605 16.453 1.00 87.94 186 GLN A CA 1
ATOM 1492 C C . GLN A 1 186 ? -13.956 -6.507 17.947 1.00 87.94 186 GLN A C 1
ATOM 1494 O O . GLN A 1 186 ? -14.222 -7.505 18.619 1.00 87.94 186 GLN A O 1
ATOM 1499 N N . VAL A 1 187 ? -14.022 -5.283 18.467 1.00 85.44 187 VAL A N 1
ATOM 1500 C CA . VAL A 1 187 ? -14.423 -5.025 19.852 1.00 85.44 187 VAL A CA 1
ATOM 1501 C C . VAL A 1 187 ? -15.947 -4.946 19.919 1.00 85.44 187 VAL A C 1
ATOM 1503 O O . VAL A 1 187 ? -16.567 -4.081 19.290 1.00 85.44 187 VAL A O 1
ATOM 1506 N N . LYS A 1 188 ? -16.569 -5.832 20.708 1.00 74.94 188 LYS A N 1
ATOM 1507 C CA . LYS A 1 188 ? -18.015 -5.778 20.970 1.00 74.94 188 LYS A CA 1
ATOM 1508 C C . LYS A 1 188 ? -18.348 -4.449 21.642 1.00 74.94 188 LYS A C 1
ATOM 1510 O O . LYS A 1 188 ? -17.911 -4.177 22.756 1.00 74.94 188 LYS A O 1
ATOM 1515 N N . THR A 1 189 ? -19.126 -3.620 20.958 1.00 64.38 189 THR A N 1
ATOM 1516 C CA . THR A 1 189 ? -19.625 -2.352 21.495 1.00 64.38 189 THR A CA 1
ATOM 1517 C C . THR A 1 189 ? -21.137 -2.442 21.628 1.00 64.38 189 THR A C 1
ATOM 1519 O O . THR A 1 189 ? -21.835 -2.799 20.686 1.00 64.38 189 THR A O 1
ATOM 1522 N N . THR A 1 190 ? -21.648 -2.149 22.821 1.00 55.56 190 THR A N 1
ATOM 1523 C CA . THR A 1 190 ? -23.063 -2.325 23.178 1.00 55.56 190 THR A CA 1
ATOM 1524 C C . THR A 1 190 ? -23.991 -1.261 22.589 1.00 55.56 190 THR A C 1
ATOM 1526 O O . THR A 1 190 ? -25.192 -1.471 22.620 1.00 55.56 190 THR A O 1
ATOM 1529 N N . ASN A 1 191 ? -23.475 -0.148 22.042 1.00 54.62 191 ASN A N 1
ATOM 1530 C CA . ASN A 1 191 ? -24.299 0.998 21.610 1.00 54.62 191 ASN A CA 1
ATOM 1531 C C . ASN A 1 191 ? -23.718 1.838 20.446 1.00 54.62 191 ASN A C 1
ATOM 1533 O O . ASN A 1 191 ? -24.148 2.969 20.224 1.00 54.62 191 ASN A O 1
ATOM 1537 N N . SER A 1 192 ? -22.733 1.338 19.691 1.00 60.53 192 SER A N 1
ATOM 1538 C CA . SER A 1 192 ? -22.120 2.108 18.594 1.00 60.53 192 SER A CA 1
ATOM 1539 C C . SER A 1 192 ? -22.684 1.705 17.231 1.00 60.53 192 SER A C 1
ATOM 1541 O O . SER A 1 192 ? -22.669 0.530 16.878 1.00 60.53 192 SER A O 1
ATOM 1543 N N . LYS A 1 193 ? -23.098 2.692 16.419 1.00 67.50 193 LYS A N 1
ATOM 1544 C CA . LYS A 1 193 ? -23.413 2.485 14.989 1.00 67.50 193 LYS A CA 1
ATOM 1545 C C . LYS A 1 193 ? -22.176 2.125 14.152 1.00 67.50 193 LYS A C 1
ATOM 1547 O O . LYS A 1 193 ? -22.326 1.634 13.040 1.00 67.50 193 LYS A O 1
ATOM 1552 N N . ARG A 1 194 ? -20.964 2.398 14.653 1.00 74.44 194 ARG A N 1
ATOM 1553 C CA . ARG A 1 194 ? -19.693 2.135 13.958 1.00 74.44 194 ARG A CA 1
ATOM 1554 C C . ARG A 1 194 ? -18.971 0.950 14.584 1.00 74.44 194 ARG A C 1
ATOM 1556 O O . ARG A 1 194 ? -18.852 0.892 15.813 1.00 74.44 194 ARG A O 1
ATOM 1563 N N . LYS A 1 195 ? -18.462 0.044 13.746 1.00 83.81 195 LYS A N 1
ATOM 1564 C CA . LYS A 1 195 ? -17.625 -1.072 14.197 1.00 83.81 195 LYS A CA 1
ATOM 1565 C C . LYS A 1 195 ? -16.306 -0.522 14.734 1.00 83.81 195 LYS A C 1
ATOM 1567 O O . LYS A 1 195 ? -15.727 0.400 14.160 1.00 83.81 195 LYS A O 1
ATOM 1572 N N . LYS A 1 196 ? -15.873 -1.075 15.867 1.00 87.75 196 LYS A N 1
ATOM 1573 C CA . LYS A 1 196 ? -14.606 -0.748 16.516 1.00 87.75 196 LYS A CA 1
ATOM 1574 C C . LYS A 1 196 ? -13.675 -1.942 16.390 1.00 87.75 196 LYS A C 1
ATOM 1576 O O . LYS A 1 196 ? -14.080 -3.074 16.653 1.00 87.75 196 LYS A O 1
ATOM 1581 N N . TRP A 1 197 ? -12.440 -1.658 16.033 1.00 90.31 197 TRP A N 1
ATOM 1582 C CA . TRP A 1 197 ? -11.396 -2.625 15.756 1.00 90.31 197 TRP A CA 1
ATOM 1583 C C . TRP A 1 197 ? -10.207 -2.369 16.675 1.00 90.31 197 TRP A C 1
ATOM 1585 O O . TRP A 1 197 ? -9.969 -1.227 17.074 1.00 90.31 197 TRP A O 1
ATOM 1595 N N . ARG A 1 198 ? -9.482 -3.425 17.028 1.00 90.38 198 ARG A N 1
ATOM 1596 C CA . ARG A 1 198 ? -8.243 -3.365 17.802 1.00 90.38 198 ARG A CA 1
ATOM 1597 C C . ARG A 1 198 ? -7.129 -4.032 17.001 1.00 90.38 198 ARG A C 1
ATOM 1599 O O . ARG A 1 198 ? -7.331 -5.153 16.540 1.00 90.38 198 ARG A O 1
ATOM 1606 N N . LEU A 1 199 ? -6.006 -3.333 16.854 1.00 90.69 199 LEU A N 1
ATOM 1607 C CA . LEU A 1 199 ? -4.761 -3.883 16.316 1.00 90.69 199 LEU A CA 1
ATOM 1608 C C . LEU A 1 199 ? -3.937 -4.468 17.468 1.00 90.69 199 LEU A C 1
ATOM 1610 O O . LEU A 1 199 ? -3.985 -3.935 18.584 1.00 90.69 199 LEU A O 1
ATOM 1614 N N . ASP A 1 200 ? -3.217 -5.555 17.202 1.00 88.75 200 ASP A N 1
ATOM 1615 C CA . ASP A 1 200 ? -2.271 -6.103 18.167 1.00 88.75 200 ASP A CA 1
ATOM 1616 C C . ASP A 1 200 ? -1.125 -5.112 18.441 1.00 88.75 200 ASP A C 1
ATOM 1618 O O . ASP A 1 200 ? -0.705 -4.357 17.561 1.00 88.75 200 ASP A O 1
ATOM 1622 N N . VAL A 1 201 ? -0.646 -5.070 19.685 1.00 87.62 201 VAL A N 1
ATOM 1623 C CA . VAL A 1 201 ? 0.437 -4.152 20.061 1.00 87.62 201 VAL A CA 1
ATOM 1624 C C . VAL A 1 201 ? 1.738 -4.568 19.379 1.00 87.62 201 VAL A C 1
ATOM 1626 O O . VAL A 1 201 ? 2.483 -3.701 18.942 1.00 87.62 201 VAL A O 1
ATOM 1629 N N . GLU A 1 202 ? 1.991 -5.866 19.211 1.00 88.19 202 GLU A N 1
ATOM 1630 C CA . GLU A 1 202 ? 3.197 -6.347 18.536 1.00 88.19 202 GLU A CA 1
ATOM 1631 C C . GLU A 1 202 ? 3.235 -5.914 17.068 1.00 88.19 202 GLU A C 1
ATOM 1633 O O . GLU A 1 202 ? 4.275 -5.471 16.582 1.00 88.19 202 GLU A O 1
ATOM 1638 N N . ASP A 1 203 ? 2.100 -5.980 16.369 1.00 89.75 203 ASP A N 1
ATOM 1639 C CA . ASP A 1 203 ? 2.002 -5.511 14.984 1.00 89.75 203 ASP A CA 1
ATOM 1640 C C . ASP A 1 203 ? 2.160 -3.993 14.893 1.00 89.75 203 ASP A C 1
ATOM 1642 O O . ASP A 1 203 ? 2.831 -3.494 13.990 1.00 89.75 203 ASP A O 1
ATOM 1646 N N . HIS A 1 204 ? 1.594 -3.248 15.849 1.00 89.81 204 HIS A N 1
ATOM 1647 C CA . HIS A 1 204 ? 1.794 -1.804 15.931 1.00 89.81 204 HIS A CA 1
ATOM 1648 C C . HIS A 1 204 ? 3.274 -1.432 16.077 1.00 89.81 204 HIS A C 1
ATOM 1650 O O . HIS A 1 204 ? 3.756 -0.587 15.324 1.00 89.81 204 HIS A O 1
ATOM 1656 N N . GLU A 1 205 ? 3.988 -2.068 17.007 1.00 89.62 205 GLU A N 1
ATOM 1657 C CA . GLU A 1 205 ? 5.411 -1.805 17.243 1.00 89.62 205 GLU A CA 1
ATOM 1658 C C . GLU A 1 205 ? 6.264 -2.191 16.026 1.00 89.62 205 GLU A C 1
ATOM 1660 O O . GLU A 1 205 ? 7.167 -1.448 15.643 1.00 89.62 205 GLU A O 1
ATOM 1665 N N . LYS A 1 206 ? 5.955 -3.310 15.351 1.00 89.50 206 LYS A N 1
ATOM 1666 C CA . LYS A 1 206 ? 6.636 -3.702 14.103 1.00 89.50 206 LYS A CA 1
ATOM 1667 C C . LYS A 1 206 ? 6.436 -2.675 12.988 1.00 89.50 206 LYS A C 1
ATOM 1669 O O . LYS A 1 206 ? 7.384 -2.387 12.261 1.00 89.50 206 LYS A O 1
ATOM 1674 N N . ILE A 1 207 ? 5.228 -2.119 12.856 1.00 90.75 207 ILE A N 1
ATOM 1675 C CA . ILE A 1 207 ? 4.946 -1.042 11.896 1.00 90.75 207 ILE A CA 1
ATOM 1676 C C . ILE A 1 207 ? 5.809 0.184 12.215 1.00 90.75 207 ILE A C 1
ATOM 1678 O O . ILE A 1 207 ? 6.472 0.701 11.319 1.00 90.75 207 ILE A O 1
ATOM 1682 N N . LEU A 1 208 ? 5.851 0.621 13.479 1.00 90.38 208 LEU A N 1
ATOM 1683 C CA . LEU A 1 208 ? 6.657 1.778 13.886 1.00 90.38 208 LEU A CA 1
ATOM 1684 C C . LEU A 1 208 ? 8.153 1.565 13.612 1.00 90.38 208 LEU A C 1
ATOM 1686 O O . LEU A 1 208 ? 8.803 2.438 13.050 1.00 90.38 208 LEU A O 1
ATOM 1690 N N . GLN A 1 209 ? 8.680 0.371 13.893 1.00 89.19 209 GLN A N 1
ATOM 1691 C CA . GLN A 1 209 ? 10.078 0.031 13.601 1.00 89.19 209 GLN A CA 1
ATOM 1692 C C . GLN A 1 209 ? 10.434 0.073 12.109 1.00 89.19 209 GLN A C 1
ATOM 1694 O O . GLN A 1 209 ? 11.609 0.215 11.774 1.00 89.19 209 GLN A O 1
ATOM 1699 N N . VAL A 1 210 ? 9.463 -0.121 11.212 1.00 88.38 210 VAL A N 1
ATOM 1700 C CA . VAL A 1 210 ? 9.674 0.026 9.764 1.00 88.38 210 VAL A CA 1
ATOM 1701 C C . VAL A 1 210 ? 9.674 1.494 9.348 1.00 88.38 210 VAL A C 1
ATOM 1703 O O . VAL A 1 210 ? 10.408 1.848 8.434 1.00 88.38 210 VAL A O 1
ATOM 1706 N N . ILE A 1 211 ? 8.891 2.339 10.021 1.00 87.00 211 ILE A N 1
ATOM 1707 C CA . ILE A 1 211 ? 8.803 3.778 9.733 1.00 87.00 211 ILE A CA 1
ATOM 1708 C C . ILE A 1 211 ? 10.049 4.525 10.233 1.00 87.00 211 ILE A C 1
ATOM 1710 O O . ILE A 1 211 ? 10.511 5.449 9.575 1.00 87.00 211 ILE A O 1
ATOM 1714 N N . GLU A 1 212 ? 10.615 4.120 11.372 1.00 81.12 212 GLU A N 1
ATOM 1715 C CA . GLU A 1 212 ? 11.781 4.777 11.989 1.00 81.12 212 GLU A CA 1
ATOM 1716 C C . GLU A 1 212 ? 13.140 4.446 11.328 1.00 81.12 212 GLU A C 1
ATOM 1718 O O . GLU A 1 212 ? 14.171 4.965 11.764 1.00 81.12 212 GLU A O 1
ATOM 1723 N N . LYS A 1 213 ? 13.171 3.570 10.316 1.00 67.12 213 LYS A N 1
ATOM 1724 C CA . LYS A 1 213 ? 14.395 3.132 9.617 1.00 67.12 213 LYS A CA 1
ATOM 1725 C C . LYS A 1 213 ? 14.676 3.939 8.358 1.00 67.12 213 LYS A C 1
ATOM 1727 O O . LYS A 1 213 ? 15.875 4.237 8.148 1.00 67.12 213 LYS A O 1
#

Secondary structure (DSSP, 8-state):
--------TT----EEEEE--TT--EEEEEES---SHHHHTT-GGG-HHHHTTSSPPPEEEE----GGGSS-------SPPEE-S-HHHHHHTPPTT-EEEEEPPTT-TT--SEEEEEEEEEEEE-SS-EE-SS-EE-TT-EEEEEEEEEEEEEETTEEEEEE-STT--EEEEGGGEEEES--PEEE--SS-SS-EEEE-HHHHHHHHHHHT-

Foldseek 3Di:
DPPPPDDDPPDPFDKDWDDDDDPFQKIWIWTDDDPPPCVVVVVLVPRPCCVVVVIDDIDIDGDDPPCVVPDDPPPPPPLDKDFAQPLVVQLQPADQQKKFKFADDCPDPVNDRIWIWHFHAGWDQACAWDDDPVDIDHHRFTKTKTFTWDWDPADPVATKTWGDPRVDIDIDGSSRIGMISFDWDWDDDPDDPIIMTHGDPVVVVSNVVNSVD

Radius of gyration: 24.77 Å; chains: 1; bounding box: 67×40×65 Å

Sequence (213 aa):
TKYGCERIPNSRSLHSLMTMDSNNWTICTRDYSCFCYECMNKSYSECNSQKHGYVGEWKQVPLVVDDTYGSDHDDSFEDVPLISTDYDHISGLVKQGDVFAVIAEEANIEKVEYYLLRCTEERTKLTCEITSEVTTFFTGSVVVQGTYLQQVKALQSGIHFVDYKPDKKVYHYTHHIIATGLQLQQVKTTNSKRKKWRLDVEDHEKILQVIEK

Organism: Taxus chinensis (NCBI:txid29808)

pLDDT: mean 76.39, std 16.44, range [29.02, 94.94]